Protein AF-K0FBR1-F1 (afdb_monomer)

Nearest PDB structures (foldseek):
  5zyr-assembly1_B  TM=7.210E-01  e=2.519E-01  Acinetobacter baumannii
  5zc2-assembly1_A  TM=7.315E-01  e=3.435E-01  Acinetobacter baumannii
  1lnw-assembly3_F  TM=5.777E-01  e=2.519E-01  Pseudomonas aeruginosa

Sequence (367 aa):
MRIWCAHIFLDDETAARQLGAGDLRSTAVAVDAQIWQLHRAKHFVVRCDCSVILCAARIATAVYSESELRYPRAVHRRTLRDMAIHPARQIWTTLEPLHDVVYFGTGVKEAGVAIGLRGYWQTYFAFRAAPLGAVTAATVAATFAGFHPDMVRKAVPDAWARATPQQCLAVRLDFSAALLRGLGAGEAECARAVELLAPVQRDADPTGRPLFAANAALPLPADPVGALWQLASSLREHRGDGHVAALVAHGLTGREALIMQVAAGKAPESVMRPARGLSERDWADTCDDLRARGLVRGEPSNPALTGSGGELLTRVEASTDKAAWNGGLAALSAGAVAELTTSLAPLVKRVRETVLPPVTPVAMGRG

Organism: Nocardia brasiliensis (strain ATCC 700358 / HUJEG-1) (NCBI:txid1133849)

Mean predicted aligned error: 12.47 Å

pLDDT: mean 82.29, std 26.44, range [22.64, 98.88]

Solvent-accessible surface area (backbone atoms only — not comparable to full-atom values): 20598 Å² total; per-residue (Å²): 136,87,84,75,89,72,83,84,81,79,73,90,75,71,74,82,80,76,73,76,96,73,75,84,74,65,65,64,65,61,55,58,58,56,59,65,63,53,79,76,60,75,91,75,81,78,84,69,95,69,71,61,84,64,52,63,63,59,58,56,67,76,77,53,65,82,88,72,72,76,70,64,68,68,57,58,61,48,58,69,72,62,59,72,76,53,64,48,52,53,51,44,71,48,30,46,55,61,35,45,40,62,77,47,31,89,60,44,40,56,58,30,37,75,53,54,24,72,50,52,64,19,26,52,51,41,50,69,41,18,56,71,39,87,65,54,37,66,60,48,33,68,72,46,44,57,44,31,57,66,52,37,54,69,25,44,61,61,24,56,78,41,33,53,34,67,57,32,51,51,51,48,41,54,52,36,28,50,51,43,44,76,60,63,52,51,58,67,62,24,39,53,45,34,68,65,44,50,61,36,58,72,71,29,64,49,82,84,16,66,65,14,44,28,42,59,70,50,84,77,54,89,51,33,51,39,25,33,38,50,50,26,43,19,56,45,29,38,35,48,32,35,36,53,52,26,32,53,77,68,77,38,52,36,60,54,49,51,52,51,41,30,20,68,68,46,37,58,42,88,57,44,37,64,77,24,51,47,51,74,61,60,47,40,54,48,43,49,56,35,36,78,71,51,28,36,44,76,52,70,80,59,38,32,54,32,71,63,26,49,52,50,51,50,50,37,52,50,48,16,39,51,46,30,22,77,35,25,56,65,76,54,50,74,66,54,51,51,50,49,48,59,69,43,41,68,43,39,50,47,40,53,75,75,39,47,63,100,73,49,88,79,52,77,62,87,128

Structure (mmCIF, N/CA/C/O backbone):
data_AF-K0FBR1-F1
#
_entry.id   AF-K0FBR1-F1
#
loop_
_atom_site.group_PDB
_atom_site.id
_atom_site.type_symbol
_atom_site.label_atom_id
_atom_site.label_alt_id
_atom_site.label_comp_id
_atom_site.label_asym_id
_atom_site.label_entity_id
_atom_site.label_seq_id
_atom_site.pdbx_PDB_ins_code
_atom_site.Cartn_x
_atom_site.Cartn_y
_atom_site.Cartn_z
_atom_site.occupancy
_atom_site.B_iso_or_equiv
_atom_site.auth_seq_id
_atom_site.auth_comp_id
_atom_site.auth_asym_id
_atom_site.auth_atom_id
_atom_site.pdbx_PDB_model_num
ATOM 1 N N . MET A 1 1 ? 16.816 23.478 22.816 1.00 31.86 1 MET A N 1
ATOM 2 C CA . MET A 1 1 ? 15.776 23.515 23.866 1.00 31.86 1 MET A CA 1
ATOM 3 C C . MET A 1 1 ? 15.031 22.183 23.810 1.00 31.86 1 MET A C 1
ATOM 5 O O . MET A 1 1 ? 14.296 21.952 22.864 1.00 31.86 1 MET A O 1
ATOM 9 N N . ARG A 1 2 ? 15.374 21.236 24.697 1.00 27.17 2 ARG A N 1
ATOM 10 C CA . ARG A 1 2 ? 14.871 19.849 24.670 1.00 27.17 2 ARG A CA 1
ATOM 11 C C . ARG A 1 2 ? 13.507 19.803 25.364 1.00 27.17 2 ARG A C 1
ATOM 13 O O . ARG A 1 2 ? 13.456 19.900 26.584 1.00 27.17 2 ARG A O 1
ATOM 20 N N . ILE A 1 3 ? 12.427 19.697 24.595 1.00 27.00 3 ILE A N 1
ATOM 21 C CA . ILE A 1 3 ? 11.068 19.530 25.125 1.00 27.00 3 ILE A CA 1
ATOM 22 C C . ILE A 1 3 ? 10.892 18.047 25.461 1.00 27.00 3 ILE A C 1
ATOM 24 O O . ILE A 1 3 ? 10.711 17.215 24.577 1.00 27.00 3 ILE A O 1
ATOM 28 N N . TRP A 1 4 ? 11.014 17.720 26.745 1.00 22.64 4 TRP A N 1
ATOM 29 C CA . TRP A 1 4 ? 10.611 16.430 27.292 1.00 22.64 4 TRP A CA 1
ATOM 30 C C . TRP A 1 4 ? 9.084 16.425 27.429 1.00 22.64 4 TRP A C 1
ATOM 32 O O . TRP A 1 4 ? 8.532 17.190 28.218 1.00 22.64 4 TRP A O 1
ATOM 42 N N . CYS A 1 5 ? 8.401 15.576 26.657 1.00 23.12 5 CYS A N 1
ATOM 43 C CA . CYS A 1 5 ? 7.004 15.217 26.905 1.00 23.12 5 CYS A CA 1
ATOM 44 C C . CYS A 1 5 ? 6.948 14.340 28.162 1.00 23.12 5 CYS A C 1
ATOM 46 O O . CYS A 1 5 ? 7.097 13.124 28.083 1.00 23.12 5 CYS A O 1
ATOM 48 N N . ALA A 1 6 ? 6.780 14.961 29.327 1.00 24.59 6 ALA A N 1
ATOM 49 C CA . ALA A 1 6 ? 6.427 14.251 30.546 1.00 24.59 6 ALA A CA 1
ATOM 50 C C . ALA A 1 6 ? 4.902 14.091 30.595 1.00 24.59 6 ALA A C 1
ATOM 52 O O . ALA A 1 6 ? 4.156 15.068 30.546 1.00 24.59 6 ALA A O 1
ATOM 53 N N . HIS A 1 7 ? 4.470 12.834 30.648 1.00 26.00 7 HIS A N 1
ATOM 54 C CA . HIS A 1 7 ? 3.099 12.400 30.860 1.00 26.00 7 HIS A CA 1
ATOM 55 C C . HIS A 1 7 ? 2.474 13.101 32.074 1.00 26.00 7 HIS A C 1
ATOM 57 O O . HIS A 1 7 ? 2.932 12.934 33.201 1.00 26.00 7 HIS A O 1
ATOM 63 N N . ILE A 1 8 ? 1.402 13.852 31.835 1.00 27.61 8 ILE A N 1
ATOM 64 C CA . ILE A 1 8 ? 0.517 14.369 32.876 1.00 27.61 8 ILE A CA 1
ATOM 65 C C . ILE A 1 8 ? -0.530 13.278 33.136 1.00 27.61 8 ILE A C 1
ATOM 67 O O . ILE A 1 8 ? -1.542 13.202 32.445 1.00 27.61 8 ILE A O 1
ATOM 71 N N . PHE A 1 9 ? -0.250 12.399 34.099 1.00 26.36 9 PHE A N 1
ATOM 72 C CA . PHE A 1 9 ? -1.286 11.669 34.829 1.00 26.36 9 PHE A CA 1
ATOM 73 C C . PHE A 1 9 ? -1.685 12.560 36.008 1.00 26.36 9 PHE A C 1
ATOM 75 O O . PHE A 1 9 ? -0.929 12.699 36.967 1.00 26.36 9 PHE A O 1
ATOM 82 N N . LEU A 1 10 ? -2.827 13.236 35.896 1.00 29.16 10 LEU A N 1
ATOM 83 C CA . LEU A 1 10 ? -3.469 13.899 37.028 1.00 29.16 10 LEU A CA 1
ATOM 84 C C . LEU A 1 10 ? -4.498 12.915 37.582 1.00 29.16 10 LEU A C 1
ATOM 86 O O . LEU A 1 10 ? -5.592 12.798 37.039 1.00 29.16 10 LEU A O 1
ATOM 90 N N . ASP A 1 11 ? -4.098 12.176 38.616 1.00 28.58 11 ASP A N 1
ATOM 91 C CA . ASP A 1 11 ? -5.026 11.474 39.501 1.00 28.58 11 ASP A CA 1
ATOM 92 C C . ASP A 1 11 ? -5.757 12.516 40.362 1.00 28.58 11 ASP A C 1
ATOM 94 O O . ASP A 1 11 ? -5.148 13.308 41.090 1.00 28.58 11 ASP A O 1
ATOM 98 N N . ASP A 1 12 ? -7.081 12.519 40.240 1.00 35.88 12 ASP A N 1
ATOM 99 C CA . ASP A 1 12 ? -8.002 13.589 40.641 1.00 35.88 12 ASP A CA 1
ATOM 100 C C . ASP A 1 12 ? -8.312 13.643 42.156 1.00 35.88 12 ASP A C 1
ATOM 102 O O . ASP A 1 12 ? -9.252 14.309 42.581 1.00 35.88 12 ASP A O 1
ATOM 106 N N . GLU A 1 13 ? -7.528 12.982 43.018 1.00 35.28 13 GLU A N 1
ATOM 107 C CA . GLU A 1 13 ? -7.816 12.936 44.467 1.00 35.28 13 GLU A CA 1
ATOM 108 C C . GLU A 1 13 ? -6.836 13.700 45.369 1.00 35.28 13 GLU A C 1
ATOM 110 O O . GLU A 1 13 ? -7.151 13.957 46.533 1.00 35.28 13 GLU A O 1
ATOM 115 N N . THR A 1 14 ? -5.689 14.174 44.872 1.00 36.44 14 THR A N 1
ATOM 116 C CA . THR A 1 14 ? -4.718 14.883 45.738 1.00 36.44 14 THR A CA 1
ATOM 117 C C . THR A 1 14 ? -4.838 16.410 45.772 1.00 36.44 14 THR A C 1
ATOM 119 O O . THR A 1 14 ? -4.277 17.033 46.672 1.00 36.44 14 THR A O 1
ATOM 122 N N . ALA A 1 15 ? -5.614 17.044 44.887 1.00 33.34 15 ALA A N 1
ATOM 123 C CA . ALA A 1 15 ? -5.749 18.509 44.884 1.00 33.34 15 ALA A CA 1
ATOM 124 C C . ALA A 1 15 ? -6.789 19.054 45.888 1.00 33.34 15 ALA A C 1
ATOM 126 O O . ALA A 1 15 ? -6.736 20.225 46.262 1.00 33.34 15 ALA A O 1
ATOM 127 N N . ALA A 1 16 ? -7.699 18.220 46.400 1.00 34.41 16 ALA A N 1
ATOM 128 C CA . ALA A 1 16 ? -8.780 18.678 47.280 1.00 34.41 16 ALA A CA 1
ATOM 129 C C . ALA A 1 16 ? -8.369 18.914 48.751 1.00 34.41 16 ALA A C 1
ATOM 131 O O . ALA A 1 16 ? -9.207 19.301 49.562 1.00 34.41 16 ALA A O 1
ATOM 132 N N . ARG A 1 17 ? -7.097 18.713 49.133 1.00 33.66 17 ARG A N 1
ATOM 133 C CA . ARG A 1 17 ? -6.648 18.865 50.535 1.00 33.66 17 ARG A CA 1
ATOM 134 C C . ARG A 1 17 ? -5.784 20.086 50.851 1.00 33.66 17 ARG A C 1
ATOM 136 O O . ARG A 1 17 ? -5.338 20.198 51.988 1.00 33.66 17 ARG A O 1
ATOM 143 N N . GLN A 1 18 ? -5.580 21.025 49.924 1.00 35.25 18 GLN A N 1
ATOM 144 C CA . GLN A 1 18 ? -4.729 22.198 50.203 1.00 35.25 18 GLN A CA 1
ATOM 145 C C . GLN A 1 18 ? -5.372 23.581 50.083 1.00 35.25 18 GLN A C 1
ATOM 147 O O . GLN A 1 18 ? -4.671 24.577 50.232 1.00 35.25 18 GLN A O 1
ATOM 152 N N . LEU A 1 19 ? -6.691 23.690 49.940 1.00 32.25 19 LEU A N 1
ATOM 153 C CA . LEU A 1 19 ? -7.351 24.997 49.980 1.00 32.25 19 LEU A CA 1
ATOM 154 C C . LEU A 1 19 ? -8.337 25.045 51.144 1.00 32.25 19 LEU A C 1
ATOM 156 O O . LEU A 1 19 ? -9.485 24.621 51.049 1.00 32.25 19 LEU A O 1
ATOM 160 N N . GLY A 1 20 ? -7.825 25.532 52.277 1.00 31.89 20 GLY A N 1
ATOM 161 C CA . GLY A 1 20 ? -8.621 25.901 53.438 1.00 31.89 20 GLY A CA 1
ATOM 162 C C . GLY A 1 20 ? -9.687 26.929 53.061 1.00 31.89 20 GLY A C 1
ATOM 163 O O . GLY A 1 20 ? -9.448 27.839 52.269 1.00 31.89 20 GLY A O 1
ATOM 164 N N . ALA A 1 21 ? -10.875 26.744 53.628 1.00 32.56 21 ALA A N 1
ATOM 165 C CA . ALA A 1 21 ? -12.049 27.575 53.428 1.00 32.56 21 ALA A CA 1
ATOM 166 C C . ALA A 1 21 ? -11.770 29.040 53.813 1.00 32.56 21 ALA A C 1
ATOM 168 O O . ALA A 1 21 ? -11.746 29.392 54.990 1.00 32.56 21 ALA A O 1
ATOM 169 N N . GLY A 1 22 ? -11.566 29.891 52.809 1.00 30.56 22 GLY A N 1
ATOM 170 C CA . GLY A 1 22 ? -11.352 31.323 52.977 1.00 30.56 22 GLY A CA 1
ATOM 171 C C . GLY A 1 22 ? -11.708 32.081 51.701 1.00 30.56 22 GLY A C 1
ATOM 172 O O . GLY A 1 22 ? -10.881 32.235 50.815 1.00 30.56 22 GLY A O 1
ATOM 173 N N . ASP A 1 23 ? -12.961 32.526 51.636 1.00 33.75 23 ASP A N 1
ATOM 174 C CA . ASP A 1 23 ? -13.442 33.683 50.868 1.00 33.75 23 ASP A CA 1
ATOM 175 C C . ASP A 1 23 ? -13.221 33.708 49.333 1.00 33.75 23 ASP A C 1
ATOM 177 O O . ASP A 1 23 ? -12.492 34.524 48.771 1.00 33.75 23 ASP A O 1
ATOM 181 N N . LEU A 1 24 ? -13.957 32.847 48.620 1.00 36.12 24 LEU A N 1
ATOM 182 C CA . LEU A 1 24 ? -14.045 32.788 47.148 1.00 36.12 24 LEU A CA 1
ATOM 183 C C . LEU A 1 24 ? -14.801 33.965 46.485 1.00 36.12 24 LEU A C 1
ATOM 185 O O . LEU A 1 24 ? -15.136 33.882 45.303 1.00 36.12 24 LEU A O 1
ATOM 189 N N . ARG A 1 25 ? -15.104 35.066 47.190 1.00 35.12 25 ARG A N 1
ATOM 190 C CA . ARG A 1 25 ? -15.856 36.192 46.595 1.00 35.12 25 ARG A CA 1
ATOM 191 C C . ARG A 1 25 ? -14.999 37.338 46.058 1.00 35.12 25 ARG A C 1
ATOM 193 O O . ARG A 1 25 ? -15.513 38.123 45.266 1.00 35.12 25 ARG A O 1
ATOM 200 N N . SER A 1 26 ? -13.713 37.430 46.397 1.00 37.75 26 SER A N 1
ATOM 201 C CA . SER A 1 26 ? -12.861 38.540 45.930 1.00 37.75 26 SER A CA 1
ATOM 202 C C . SER A 1 26 ? -12.062 38.238 44.654 1.00 37.75 26 SER A C 1
ATOM 204 O O . SER A 1 26 ? -11.710 39.161 43.921 1.00 37.75 26 SER A O 1
ATOM 206 N N . THR A 1 27 ? -11.840 36.968 44.307 1.00 37.22 27 THR A N 1
ATOM 207 C CA . THR A 1 27 ? -11.082 36.582 43.101 1.00 37.22 27 THR A CA 1
ATOM 208 C C . THR A 1 27 ? -11.892 36.649 41.807 1.00 37.22 27 THR A C 1
ATOM 210 O O . THR A 1 27 ? -11.304 36.835 40.744 1.00 37.22 27 THR A O 1
ATOM 213 N N . ALA A 1 28 ? -13.226 36.582 41.863 1.00 36.72 28 ALA A N 1
ATOM 214 C CA . ALA A 1 28 ? -14.059 36.649 40.658 1.00 36.72 28 ALA A CA 1
ATOM 215 C C . ALA A 1 28 ? -14.058 38.045 40.003 1.00 36.72 28 ALA A C 1
ATOM 217 O O . ALA A 1 28 ? -14.092 38.152 38.781 1.00 36.72 28 ALA A O 1
ATOM 218 N N . VAL A 1 29 ? -13.943 39.121 40.789 1.00 38.59 29 VAL A N 1
ATOM 219 C CA . VAL A 1 29 ? -14.022 40.494 40.254 1.00 38.59 29 VAL A CA 1
ATOM 220 C C . VAL A 1 29 ? -12.711 40.934 39.584 1.00 38.59 29 VAL A C 1
ATOM 222 O O . VAL A 1 29 ? -12.727 41.763 38.676 1.00 38.59 29 VAL A O 1
ATOM 225 N N . ALA A 1 30 ? -11.569 40.348 39.956 1.00 39.88 30 ALA A N 1
ATOM 226 C CA . ALA A 1 30 ? -10.285 40.693 39.343 1.00 39.88 30 ALA A CA 1
ATOM 227 C C . ALA A 1 30 ? -10.118 40.116 37.922 1.00 39.88 30 ALA A C 1
ATOM 229 O O . ALA A 1 30 ? -9.436 40.720 37.092 1.00 39.88 30 ALA A O 1
ATOM 230 N N . VAL A 1 31 ? -10.762 38.984 37.615 1.00 39.16 31 VAL A N 1
ATOM 231 C CA . VAL A 1 31 ? -10.627 38.329 36.302 1.00 39.16 31 VAL A CA 1
ATOM 232 C C . VAL A 1 31 ? -11.422 39.066 35.216 1.00 39.16 31 VAL A C 1
ATOM 234 O O . VAL A 1 31 ? -10.928 39.212 34.097 1.00 39.16 31 VAL A O 1
ATOM 237 N N . ASP A 1 32 ? -12.587 39.635 35.542 1.00 34.84 32 ASP A N 1
ATOM 238 C CA . ASP A 1 32 ? -13.410 40.356 34.556 1.00 34.84 32 ASP A CA 1
ATOM 239 C C . ASP A 1 32 ? -12.758 41.657 34.056 1.00 34.84 32 ASP A C 1
ATOM 241 O O . ASP A 1 32 ? -12.880 42.014 32.880 1.00 34.84 32 ASP A O 1
ATOM 245 N N . ALA A 1 33 ? -11.993 42.349 34.906 1.00 38.19 33 ALA A N 1
ATOM 246 C CA . ALA A 1 33 ? -11.334 43.595 34.513 1.00 38.19 33 ALA A CA 1
ATOM 247 C C . ALA A 1 33 ? -10.139 43.368 33.565 1.00 38.19 33 ALA A C 1
ATOM 249 O O . ALA A 1 33 ? -9.907 44.177 32.661 1.00 38.19 33 ALA A O 1
ATOM 250 N N . GLN A 1 34 ? -9.403 42.259 33.709 1.00 37.16 34 GLN A N 1
ATOM 251 C CA . GLN A 1 34 ? -8.283 41.953 32.808 1.00 37.16 34 GLN A CA 1
ATOM 252 C C . GLN A 1 34 ? -8.745 41.499 31.419 1.00 37.16 34 GLN A C 1
ATOM 254 O O . GLN A 1 34 ? -8.081 41.813 30.427 1.00 37.16 34 GLN A O 1
ATOM 259 N N . ILE A 1 35 ? -9.902 40.840 31.313 1.00 35.12 35 ILE A N 1
ATOM 260 C CA . ILE A 1 35 ? -10.453 40.423 30.015 1.00 35.12 35 ILE A CA 1
ATOM 261 C C . ILE A 1 35 ? -10.868 41.645 29.180 1.00 35.12 35 ILE A C 1
ATOM 263 O O . ILE A 1 35 ? -10.630 41.680 27.970 1.00 35.12 35 ILE A O 1
ATOM 267 N N . TRP A 1 36 ? -11.386 42.703 29.812 1.00 29.31 36 TRP A N 1
ATOM 268 C CA . TRP A 1 36 ? -11.795 43.911 29.089 1.00 29.31 36 TRP A CA 1
ATOM 269 C C . TRP A 1 36 ? -10.633 44.755 28.549 1.00 29.31 36 TRP A C 1
ATOM 271 O O . TRP A 1 36 ? -10.778 45.391 27.502 1.00 29.31 36 TRP A O 1
ATOM 281 N N . GLN A 1 37 ? -9.459 44.747 29.190 1.00 36.22 37 GLN A N 1
ATOM 282 C CA . GLN A 1 37 ? -8.311 45.520 28.695 1.00 36.22 37 GLN A CA 1
ATOM 283 C C . GLN A 1 37 ? -7.557 44.847 27.538 1.00 36.22 37 GLN A C 1
ATOM 285 O O . GLN A 1 37 ? -6.942 45.545 26.728 1.00 36.22 37 GLN A O 1
ATOM 290 N N . LEU A 1 38 ? -7.644 43.523 27.384 1.00 32.94 38 LEU A N 1
ATOM 291 C CA . LEU A 1 38 ? -6.930 42.813 26.317 1.00 32.94 38 LEU A CA 1
ATOM 292 C C . LEU A 1 38 ? -7.574 42.967 24.930 1.00 32.94 38 LEU A C 1
ATOM 294 O O . LEU A 1 38 ? -6.878 42.866 23.920 1.00 32.94 38 LEU A O 1
ATOM 298 N N . HIS A 1 39 ? -8.857 43.328 24.844 1.00 34.09 39 HIS A N 1
ATOM 299 C CA . HIS A 1 39 ? -9.544 43.477 23.555 1.00 34.09 39 HIS A CA 1
ATOM 300 C C . HIS A 1 39 ? -9.094 44.680 22.701 1.00 34.09 39 HIS A C 1
ATOM 302 O O . HIS A 1 39 ? -9.491 44.772 21.539 1.00 34.09 39 HIS A O 1
ATOM 308 N N . ARG A 1 40 ? -8.233 45.579 23.206 1.00 33.47 40 ARG A N 1
ATOM 309 C CA . ARG A 1 40 ? -7.633 46.659 22.388 1.00 33.47 40 ARG A CA 1
ATOM 310 C C . ARG A 1 40 ? -6.211 46.382 21.896 1.00 33.47 40 ARG A C 1
ATOM 312 O O . ARG A 1 40 ? -5.689 47.170 21.106 1.00 33.47 40 ARG A O 1
ATOM 319 N N . ALA A 1 41 ? -5.587 45.270 22.278 1.00 33.69 41 ALA A N 1
ATOM 320 C CA . ALA A 1 41 ? -4.239 44.938 21.826 1.00 33.69 41 ALA A CA 1
ATOM 321 C C . ALA A 1 41 ? -4.280 43.946 20.648 1.00 33.69 41 ALA A C 1
ATOM 323 O O . ALA A 1 41 ? -4.369 42.739 20.826 1.00 33.69 41 ALA A O 1
ATOM 324 N N . LYS A 1 42 ? -4.247 44.508 19.433 1.00 30.56 42 LYS A N 1
ATOM 325 C CA . LYS A 1 42 ? -3.813 43.922 18.147 1.00 30.56 42 LYS A CA 1
ATOM 326 C C . LYS A 1 42 ? -3.634 42.389 18.102 1.00 30.56 42 LYS A C 1
ATOM 328 O O . LYS A 1 42 ? -2.635 41.867 18.580 1.00 30.56 42 LYS A O 1
ATOM 333 N N . HIS A 1 43 ? -4.548 41.728 17.385 1.00 30.27 43 HIS A N 1
ATOM 334 C CA . HIS A 1 43 ? -4.359 40.495 16.601 1.00 30.27 43 HIS A CA 1
ATOM 335 C C . HIS A 1 43 ? -3.208 39.568 17.030 1.00 30.27 43 HIS A C 1
ATOM 337 O O . HIS A 1 43 ? -2.267 39.352 16.268 1.00 30.27 43 HIS A O 1
ATOM 343 N N . PHE A 1 44 ? -3.310 38.952 18.205 1.00 26.95 44 PHE A N 1
ATOM 344 C CA . PHE A 1 44 ? -2.519 37.764 18.512 1.00 26.95 44 PHE A CA 1
ATOM 345 C C . PHE A 1 44 ? -3.433 36.543 18.432 1.00 26.95 44 PHE A C 1
ATOM 347 O O . PHE A 1 44 ? -4.008 36.084 19.415 1.00 26.95 44 PHE A O 1
ATOM 354 N N . VAL A 1 45 ? -3.627 36.050 17.206 1.00 27.64 45 VAL A N 1
ATOM 355 C CA . VAL A 1 45 ? -4.268 34.756 16.964 1.00 27.64 45 VAL A CA 1
ATOM 356 C C . VAL A 1 45 ? -3.269 33.688 17.394 1.00 27.64 45 VAL A C 1
ATOM 358 O O . VAL A 1 45 ? -2.428 33.250 16.610 1.00 27.64 45 VAL A O 1
ATOM 361 N N . VAL A 1 46 ? -3.341 33.276 18.658 1.00 27.50 46 VAL A N 1
ATOM 362 C CA . VAL A 1 46 ? -2.714 32.030 19.099 1.00 27.50 46 VAL A CA 1
ATOM 363 C C . VAL A 1 46 ? -3.497 30.900 18.433 1.00 27.50 46 VAL A C 1
ATOM 365 O O . VAL A 1 46 ? -4.568 30.507 18.891 1.00 27.50 46 VAL A O 1
ATOM 368 N N . ARG A 1 47 ? -2.987 30.414 17.296 1.00 26.12 47 ARG A N 1
ATOM 369 C CA . ARG A 1 47 ? -3.437 29.171 16.659 1.00 26.12 47 ARG A CA 1
ATOM 370 C C . ARG A 1 47 ? -3.146 28.010 17.608 1.00 26.12 47 ARG A C 1
ATOM 372 O O . ARG A 1 47 ? -2.061 27.440 17.589 1.00 26.12 47 ARG A O 1
ATOM 379 N N . CYS A 1 48 ? -4.115 27.672 18.446 1.00 26.72 48 CYS A N 1
ATOM 380 C CA . CYS A 1 48 ? -4.183 26.371 19.090 1.00 26.72 48 CYS A CA 1
ATOM 381 C C . CYS A 1 48 ? -5.140 25.510 18.254 1.00 26.72 48 CYS A C 1
ATOM 383 O O . CYS A 1 48 ? -6.358 25.649 18.357 1.00 26.72 48 CYS A O 1
ATOM 385 N N . ASP A 1 49 ? -4.587 24.663 17.380 1.00 31.52 49 ASP A N 1
ATOM 386 C CA . ASP A 1 49 ? -5.319 23.768 16.462 1.00 31.52 49 ASP A CA 1
ATOM 387 C C . ASP A 1 49 ? -5.916 22.536 17.178 1.00 31.52 49 ASP A C 1
ATOM 389 O O . ASP A 1 49 ? -5.871 21.406 16.687 1.00 31.52 49 ASP A O 1
ATOM 393 N N . CYS A 1 50 ? -6.510 22.752 18.350 1.00 26.86 50 CYS A N 1
ATOM 394 C CA . CYS A 1 50 ? -7.214 21.731 19.112 1.00 26.86 50 CYS A CA 1
ATOM 395 C C . CYS A 1 50 ? -8.704 22.104 19.166 1.00 26.86 50 CYS A C 1
ATOM 397 O O . CYS A 1 50 ? -9.134 22.934 19.961 1.00 26.86 50 CYS A O 1
ATOM 399 N N . SER A 1 51 ? -9.507 21.477 18.302 1.00 34.59 51 SER A N 1
ATOM 400 C CA . SER A 1 51 ? -10.957 21.291 18.508 1.00 34.59 51 SER A CA 1
ATOM 401 C C . SER A 1 51 ? -11.899 22.507 18.368 1.00 34.59 51 SER A C 1
ATOM 403 O O . SER A 1 51 ? -13.010 22.480 18.900 1.00 34.59 51 SER A O 1
ATOM 405 N N . VAL A 1 52 ? -11.552 23.552 17.606 1.00 33.59 52 VAL A N 1
ATOM 406 C CA . VAL A 1 52 ? -12.396 24.774 17.523 1.00 33.59 52 VAL A CA 1
ATOM 407 C C . VAL A 1 52 ? -13.692 24.613 16.702 1.00 33.59 52 VAL A C 1
ATOM 409 O O . VAL A 1 52 ? -14.603 25.427 16.845 1.00 33.59 52 VAL A O 1
ATOM 412 N N . ILE A 1 53 ? -13.885 23.540 15.925 1.00 40.59 53 ILE A N 1
ATOM 413 C CA . ILE A 1 53 ? -15.132 23.386 15.140 1.00 40.59 53 ILE A CA 1
ATOM 414 C C . ILE A 1 53 ? -16.377 23.187 16.032 1.00 40.59 53 ILE A C 1
ATOM 416 O O . ILE A 1 53 ? -17.466 23.605 15.648 1.00 40.59 53 ILE A O 1
ATOM 420 N N . LEU A 1 54 ? -16.241 22.655 17.253 1.00 34.94 54 LEU A N 1
ATOM 421 C CA . LEU A 1 54 ? -17.384 22.484 18.166 1.00 34.94 54 LEU A CA 1
ATOM 422 C C . LEU A 1 54 ? -17.571 23.634 19.169 1.00 34.94 54 LEU A C 1
ATOM 424 O O . LEU A 1 54 ? -18.671 23.802 19.695 1.00 34.94 54 LEU A O 1
ATOM 428 N N . CYS A 1 55 ? -16.554 24.469 19.405 1.00 30.80 55 CYS A N 1
ATOM 429 C CA . CYS A 1 55 ? -16.676 25.571 20.366 1.00 30.80 55 CYS A CA 1
ATOM 430 C C . CYS A 1 55 ? -17.424 26.780 19.775 1.00 30.80 55 CYS A C 1
ATOM 432 O O . CYS A 1 55 ? -18.270 27.376 20.443 1.00 30.80 55 CYS A O 1
ATOM 434 N N . ALA A 1 56 ? -17.220 27.077 18.486 1.00 36.16 56 ALA A N 1
ATOM 435 C CA . ALA A 1 56 ? -17.937 28.167 17.817 1.00 36.16 56 ALA A CA 1
ATOM 436 C C . ALA A 1 56 ? -19.465 27.951 17.789 1.00 36.16 56 ALA A C 1
ATOM 438 O O . ALA A 1 56 ? -20.225 28.913 17.877 1.00 36.16 56 ALA A O 1
ATOM 439 N N . ALA A 1 57 ? -19.928 26.696 17.739 1.00 39.69 57 ALA A N 1
ATOM 440 C CA . ALA A 1 57 ? -21.357 26.392 17.728 1.00 39.69 57 ALA A CA 1
ATOM 441 C C . ALA A 1 57 ? -22.037 26.600 19.096 1.00 39.69 57 ALA A C 1
ATOM 443 O O . ALA A 1 57 ? -23.200 26.988 19.131 1.00 39.69 57 ALA A O 1
ATOM 444 N N . ARG A 1 58 ? -21.331 26.391 20.219 1.00 36.59 58 ARG A N 1
ATOM 445 C CA . ARG A 1 58 ? -21.921 26.559 21.562 1.00 36.59 58 ARG A CA 1
ATOM 446 C C . ARG A 1 58 ? -21.927 28.003 22.059 1.00 36.59 58 ARG A C 1
ATOM 448 O O . ARG A 1 58 ? -22.835 28.373 22.798 1.00 36.59 58 ARG A O 1
ATOM 455 N N . ILE A 1 59 ? -20.974 28.834 21.633 1.00 43.00 59 ILE A N 1
ATOM 456 C CA . ILE A 1 59 ? -20.965 30.256 22.017 1.00 43.00 59 ILE A CA 1
ATOM 457 C C . ILE A 1 59 ? -22.097 31.019 21.308 1.00 43.00 59 ILE A C 1
ATOM 459 O O . ILE A 1 59 ? -22.729 31.881 21.914 1.00 43.00 59 ILE A O 1
ATOM 463 N N . ALA A 1 60 ? -22.434 30.655 20.067 1.00 37.75 60 ALA A N 1
ATOM 464 C CA . ALA A 1 60 ? -23.495 31.333 19.321 1.00 37.75 60 ALA A CA 1
ATOM 465 C C . ALA A 1 60 ? -24.895 31.151 19.942 1.00 37.75 60 ALA A C 1
ATOM 467 O O . ALA A 1 60 ? -25.714 32.064 19.869 1.00 37.75 60 ALA A O 1
ATOM 468 N N . THR A 1 61 ? -25.168 30.021 20.601 1.00 40.50 61 THR A N 1
ATOM 469 C CA . THR A 1 61 ? -26.474 29.769 21.236 1.00 40.50 61 THR A CA 1
ATOM 470 C C . THR A 1 61 ? -26.693 30.518 22.550 1.00 40.50 61 THR A C 1
ATOM 472 O O . THR A 1 61 ? -27.831 30.611 22.992 1.00 40.50 61 THR A O 1
ATOM 475 N N . ALA A 1 62 ? -25.647 31.058 23.184 1.00 44.06 62 ALA A N 1
ATOM 476 C CA . ALA A 1 62 ? -25.791 31.733 24.477 1.00 44.06 62 ALA A CA 1
ATOM 477 C C . ALA A 1 62 ? -26.027 33.250 24.371 1.00 44.06 62 ALA A C 1
ATOM 479 O O . ALA A 1 62 ? -26.421 33.863 25.358 1.00 44.06 62 ALA A O 1
ATOM 480 N N . VAL A 1 63 ? -25.790 33.865 23.206 1.00 46.62 63 VAL A N 1
ATOM 481 C CA . VAL A 1 63 ? -25.805 35.337 23.074 1.00 46.62 63 VAL A CA 1
ATOM 482 C C . VAL A 1 63 ? -26.904 35.856 22.142 1.00 46.62 63 VAL A C 1
ATOM 484 O O . VAL A 1 63 ? -27.254 37.028 22.224 1.00 46.62 63 VAL A O 1
ATOM 487 N N . TYR A 1 64 ? -27.517 35.011 21.311 1.00 33.41 64 TYR A N 1
ATOM 488 C CA . TYR A 1 64 ? -28.496 35.479 20.327 1.00 33.41 64 TYR A CA 1
ATOM 489 C C . TYR A 1 64 ? -29.851 34.798 20.503 1.00 33.41 64 TYR A C 1
ATOM 491 O O . TYR A 1 64 ? -29.969 33.576 20.415 1.00 33.41 64 TYR A O 1
ATOM 499 N N . SER A 1 65 ? -30.886 35.610 20.742 1.00 36.38 65 SER A N 1
ATOM 500 C CA . SER A 1 65 ? -32.281 35.175 20.700 1.00 36.38 65 SER A CA 1
ATOM 501 C C . SER A 1 65 ? -32.634 34.659 19.303 1.00 36.38 65 SER A C 1
ATOM 503 O O . SER A 1 65 ? -32.162 35.200 18.301 1.00 36.38 65 SER A O 1
ATOM 505 N N . GLU A 1 66 ? -33.498 33.642 19.237 1.00 43.19 66 GLU A N 1
ATOM 506 C CA . GLU A 1 66 ? -33.849 32.866 18.032 1.00 43.19 66 GLU A CA 1
ATOM 507 C C . GLU A 1 66 ? -34.242 33.693 16.790 1.00 43.19 66 GLU A C 1
ATOM 509 O O . GLU A 1 66 ? -34.168 33.186 15.670 1.00 43.19 66 GLU A O 1
ATOM 514 N N . SER A 1 67 ? -34.609 34.967 16.943 1.00 43.84 67 SER A N 1
ATOM 515 C CA . SER A 1 67 ? -34.955 35.861 15.835 1.00 43.84 67 SER A CA 1
ATOM 516 C C . SER A 1 67 ? -33.775 36.286 14.946 1.00 43.84 67 SER A C 1
ATOM 518 O O . SER A 1 67 ? -34.015 36.657 13.798 1.00 43.84 67 SER A O 1
ATOM 520 N N . GLU A 1 68 ? -32.516 36.193 15.398 1.00 42.06 68 GLU A N 1
ATOM 521 C CA . GLU A 1 68 ? -31.347 36.604 14.590 1.00 42.06 68 GLU A CA 1
ATOM 522 C C . GLU A 1 68 ? -30.573 35.442 13.943 1.00 42.06 68 GLU A C 1
ATOM 524 O O . GLU A 1 68 ? -29.692 35.659 13.108 1.00 42.06 68 GLU A O 1
ATOM 529 N N . LEU A 1 69 ? -30.952 34.184 14.202 1.00 34.75 69 LEU A N 1
ATOM 530 C CA . LEU A 1 69 ? -30.336 33.005 13.576 1.00 34.75 69 LEU A CA 1
ATOM 531 C C . LEU A 1 69 ? -30.884 32.721 12.166 1.00 34.75 69 LEU A C 1
ATOM 533 O O . LEU A 1 69 ? -31.162 31.585 11.783 1.00 34.75 69 LEU A O 1
ATOM 537 N N . ARG A 1 70 ? -30.969 33.749 11.317 1.00 37.03 70 ARG A N 1
ATOM 538 C CA . ARG A 1 70 ? -31.182 33.573 9.872 1.00 37.03 70 ARG A CA 1
ATOM 539 C C . ARG A 1 70 ? -29.845 33.369 9.156 1.00 37.03 70 ARG A C 1
ATOM 541 O O . ARG A 1 70 ? -29.545 34.028 8.166 1.00 37.03 70 ARG A O 1
ATOM 548 N N . TYR A 1 71 ? -29.026 32.439 9.652 1.00 32.16 71 TYR A N 1
ATOM 549 C CA . TYR A 1 71 ? -27.782 32.060 8.983 1.00 32.16 71 TYR A CA 1
ATOM 550 C C . TYR A 1 71 ? -28.116 31.260 7.710 1.00 32.16 71 TYR A C 1
ATOM 552 O O . TYR A 1 71 ? -28.778 30.217 7.786 1.00 32.16 71 TYR A O 1
ATOM 560 N N . PRO A 1 72 ? -27.710 31.719 6.512 1.00 40.69 72 PRO A N 1
ATOM 561 C CA . PRO A 1 72 ? -28.148 31.114 5.264 1.00 40.69 72 PRO A CA 1
ATOM 562 C C . PRO A 1 72 ? -27.509 29.732 5.077 1.00 40.69 72 PRO A C 1
ATOM 564 O O . PRO A 1 72 ? -26.340 29.597 4.717 1.00 40.69 72 PRO A O 1
ATOM 567 N N . ARG A 1 73 ? -28.328 28.685 5.248 1.00 42.59 73 ARG A N 1
ATOM 568 C CA . ARG A 1 73 ? -28.012 27.263 4.992 1.00 42.59 73 ARG A CA 1
ATOM 569 C C . ARG A 1 73 ? -27.324 26.992 3.641 1.00 42.59 73 ARG A C 1
ATOM 571 O O . ARG A 1 73 ? -26.661 25.968 3.491 1.00 42.59 73 ARG A O 1
ATOM 578 N N . ALA A 1 74 ? -27.460 27.896 2.670 1.00 45.81 74 ALA A N 1
ATOM 579 C CA . ALA A 1 74 ? -26.826 27.796 1.359 1.00 45.81 74 ALA A CA 1
ATOM 580 C C . ALA A 1 74 ? -25.291 27.921 1.409 1.00 45.81 74 ALA A C 1
ATOM 582 O O . ALA A 1 74 ? -24.611 27.229 0.653 1.00 45.81 74 ALA A O 1
ATOM 583 N N . VAL A 1 75 ? -24.735 28.730 2.321 1.00 43.34 75 VAL A N 1
ATOM 584 C CA . VAL A 1 75 ? -23.274 28.895 2.427 1.00 43.34 75 VAL A CA 1
ATOM 585 C C . VAL A 1 75 ? -22.638 27.619 2.974 1.00 43.34 75 VAL A C 1
ATOM 587 O O . VAL A 1 75 ? -21.657 27.148 2.412 1.00 43.34 75 VAL A O 1
ATOM 590 N N . HIS A 1 76 ? -23.255 26.986 3.979 1.00 36.50 76 HIS A N 1
ATOM 591 C CA . HIS A 1 76 ? -22.713 25.781 4.617 1.00 36.50 76 HIS A CA 1
ATOM 592 C C . HIS A 1 76 ? -22.693 24.551 3.691 1.00 36.50 76 HIS A C 1
ATOM 594 O O . HIS A 1 76 ? -21.751 23.763 3.721 1.00 36.50 76 HIS A O 1
ATOM 600 N N . ARG A 1 77 ? -23.694 24.386 2.810 1.00 37.69 77 ARG A N 1
ATOM 601 C CA . ARG A 1 77 ? -23.679 23.276 1.835 1.00 37.69 77 ARG A CA 1
ATOM 602 C C . ARG A 1 77 ? -22.622 23.447 0.745 1.00 37.69 77 ARG A C 1
ATOM 604 O O . ARG A 1 77 ? -22.147 22.436 0.231 1.00 37.69 77 ARG A O 1
ATOM 611 N N . ARG A 1 78 ? -22.256 24.684 0.393 1.00 36.12 78 ARG A N 1
ATOM 612 C CA . ARG A 1 78 ? -21.214 24.935 -0.610 1.00 36.12 78 ARG A CA 1
ATOM 613 C C . ARG A 1 78 ? -19.814 24.783 -0.012 1.00 36.12 78 ARG A C 1
ATOM 615 O O . ARG A 1 78 ? -18.998 24.097 -0.610 1.00 36.12 78 ARG A O 1
ATOM 622 N N . THR A 1 79 ? -19.569 25.269 1.209 1.00 41.09 79 THR A N 1
ATOM 623 C CA . THR A 1 79 ? -18.267 25.079 1.880 1.00 41.09 79 THR A CA 1
ATOM 624 C C . THR A 1 79 ? -17.948 23.625 2.214 1.00 41.09 79 THR A C 1
ATOM 626 O O . THR A 1 79 ? -16.778 23.263 2.189 1.00 41.09 79 THR A O 1
ATOM 629 N N . LEU A 1 80 ? -18.944 22.768 2.470 1.00 38.50 80 LEU A N 1
ATOM 630 C CA . LEU A 1 80 ? -18.681 21.342 2.706 1.00 38.50 80 LEU A CA 1
ATOM 631 C C . LEU A 1 80 ? -18.361 20.554 1.426 1.00 38.50 80 LEU A C 1
ATOM 633 O O . LEU A 1 80 ? -17.639 19.564 1.502 1.00 38.50 80 LEU A O 1
ATOM 637 N N . ARG A 1 81 ? -18.877 20.974 0.261 1.00 41.97 81 ARG A N 1
ATOM 638 C CA . ARG A 1 81 ? -18.542 20.346 -1.032 1.00 41.97 81 ARG A CA 1
ATOM 639 C C . ARG A 1 81 ? -17.251 20.886 -1.646 1.00 41.97 81 ARG A C 1
ATOM 641 O O . ARG A 1 81 ? -16.585 20.131 -2.339 1.00 41.97 81 ARG A O 1
ATOM 648 N N . ASP A 1 82 ? -16.878 22.125 -1.333 1.00 38.97 82 ASP A N 1
ATOM 649 C CA . ASP A 1 82 ? -15.633 22.751 -1.801 1.00 38.97 82 ASP A CA 1
ATOM 650 C C . ASP A 1 82 ? -14.469 22.616 -0.801 1.00 38.97 82 ASP A C 1
ATOM 652 O O . ASP A 1 82 ? -13.480 23.343 -0.907 1.00 38.97 82 ASP A O 1
ATOM 656 N N . MET A 1 83 ? -14.536 21.695 0.174 1.00 51.56 83 MET A N 1
ATOM 657 C CA . MET A 1 83 ? -13.339 21.352 0.949 1.00 51.56 83 MET A CA 1
ATOM 658 C C . MET A 1 83 ? -12.320 20.735 -0.007 1.00 51.56 83 MET A C 1
ATOM 660 O O . MET A 1 83 ? -12.425 19.565 -0.376 1.00 51.56 83 MET A O 1
ATOM 664 N N . ALA A 1 84 ? -11.366 21.557 -0.442 1.00 78.38 84 ALA A N 1
ATOM 665 C CA . ALA A 1 84 ? -10.299 21.152 -1.337 1.00 78.38 84 ALA A CA 1
ATOM 666 C C . ALA A 1 84 ? -9.657 19.860 -0.816 1.00 78.38 84 ALA A C 1
ATOM 668 O O . ALA A 1 84 ? -9.303 19.755 0.361 1.00 78.38 84 ALA A O 1
ATOM 669 N N . ILE A 1 85 ? -9.541 18.864 -1.697 1.00 87.94 85 ILE A N 1
ATOM 670 C CA . ILE A 1 85 ? -8.933 17.573 -1.375 1.00 87.94 85 ILE A CA 1
ATOM 671 C C . ILE A 1 85 ? -7.529 17.830 -0.818 1.00 87.94 85 ILE A C 1
ATOM 673 O O . ILE A 1 85 ? -6.730 18.521 -1.447 1.00 87.94 85 ILE A O 1
ATOM 677 N N . HIS A 1 86 ? -7.227 17.257 0.348 1.00 94.62 86 HIS A N 1
ATOM 678 C CA . HIS A 1 86 ? -5.920 17.400 0.987 1.00 94.62 86 HIS A CA 1
ATOM 679 C C . HIS A 1 86 ? -4.788 17.005 0.008 1.00 94.62 86 HIS A C 1
ATOM 681 O O . HIS A 1 86 ? -4.895 15.952 -0.624 1.00 94.62 86 HIS A O 1
ATOM 687 N N . PRO A 1 87 ? -3.675 17.756 -0.112 1.00 95.94 87 PRO A N 1
ATOM 688 C CA . PRO A 1 87 ? -2.629 17.472 -1.106 1.00 95.94 87 PRO A CA 1
ATOM 689 C C . PRO A 1 87 ? -2.035 16.060 -0.979 1.00 95.94 87 PRO A C 1
ATOM 691 O O . PRO A 1 87 ? -1.846 15.372 -1.978 1.00 95.94 87 PRO A O 1
ATOM 694 N N . ALA A 1 88 ? -1.852 15.553 0.246 1.00 97.00 88 ALA A N 1
ATOM 695 C CA . ALA A 1 88 ? -1.463 14.152 0.472 1.00 97.00 88 ALA A CA 1
ATOM 696 C C . ALA A 1 88 ? -2.423 13.131 -0.180 1.00 97.00 88 ALA A C 1
ATOM 698 O O . ALA A 1 88 ? -1.982 12.118 -0.723 1.00 97.00 88 ALA A O 1
ATOM 699 N N . ARG A 1 89 ? -3.735 13.408 -0.172 1.00 95.38 89 ARG A N 1
ATOM 700 C CA . ARG A 1 89 ? -4.750 12.575 -0.831 1.00 95.38 89 ARG A CA 1
ATOM 701 C C . ARG A 1 89 ? -4.660 12.684 -2.350 1.00 95.38 89 ARG A C 1
ATOM 703 O O . ARG A 1 89 ? -4.828 11.670 -3.023 1.00 95.38 89 ARG A O 1
ATOM 710 N N . GLN A 1 90 ? -4.379 13.871 -2.891 1.00 95.12 90 GLN A N 1
ATOM 711 C CA . GLN A 1 90 ? -4.177 14.070 -4.333 1.00 95.12 90 GLN A CA 1
ATOM 712 C C . GLN A 1 90 ? -2.972 13.264 -4.841 1.00 95.12 90 GLN A C 1
ATOM 714 O O . GLN A 1 90 ? -3.090 12.522 -5.819 1.00 95.12 90 GLN A O 1
ATOM 719 N N . ILE A 1 91 ? -1.843 13.337 -4.125 1.00 97.31 91 ILE A N 1
ATOM 720 C CA . ILE A 1 91 ? -0.632 12.562 -4.431 1.00 97.31 91 ILE A CA 1
ATOM 721 C C . ILE A 1 91 ? -0.935 11.063 -4.364 1.00 97.31 91 ILE A C 1
ATOM 723 O O . ILE A 1 91 ? -0.652 10.339 -5.312 1.00 97.31 91 ILE A O 1
ATOM 727 N N . TRP A 1 92 ? -1.581 10.591 -3.294 1.00 96.25 92 TRP A N 1
ATOM 728 C CA . TRP A 1 92 ? -1.950 9.179 -3.169 1.00 96.25 92 TRP A CA 1
ATOM 729 C C . TRP A 1 92 ? -2.860 8.696 -4.305 1.00 96.25 92 TRP A C 1
ATOM 731 O O . TRP A 1 92 ? -2.592 7.662 -4.905 1.00 96.25 92 TRP A O 1
ATOM 741 N N . THR A 1 93 ? -3.886 9.473 -4.661 1.00 93.94 93 THR A N 1
ATOM 742 C CA . THR A 1 93 ? -4.830 9.138 -5.747 1.00 93.94 93 THR A CA 1
ATOM 743 C C . THR A 1 93 ? -4.133 9.034 -7.113 1.00 93.94 93 THR A C 1
ATOM 745 O O . THR A 1 93 ? -4.631 8.347 -8.010 1.00 93.94 93 THR A O 1
ATOM 748 N N . THR A 1 94 ? -2.976 9.692 -7.250 1.00 96.75 94 THR A N 1
ATOM 749 C CA . THR A 1 94 ? -2.095 9.648 -8.424 1.00 96.75 94 THR A CA 1
ATOM 750 C C . THR A 1 94 ? -1.135 8.456 -8.376 1.00 96.75 94 THR A C 1
ATOM 752 O O . THR A 1 94 ? -0.984 7.764 -9.376 1.00 96.75 94 THR A O 1
ATOM 755 N N . LEU A 1 95 ? -0.499 8.182 -7.232 1.00 98.06 95 LEU A N 1
ATOM 756 C CA . LEU A 1 95 ? 0.543 7.151 -7.120 1.00 98.06 95 LEU A CA 1
ATOM 757 C C . LEU A 1 95 ? -0.002 5.732 -6.905 1.00 98.06 95 LEU A C 1
ATOM 759 O O . LEU A 1 95 ? 0.581 4.783 -7.427 1.00 98.06 95 LEU A O 1
ATOM 763 N N . GLU A 1 96 ? -1.107 5.564 -6.171 1.00 97.31 96 GLU A N 1
ATOM 764 C CA . GLU A 1 96 ? -1.659 4.237 -5.857 1.00 97.31 96 GLU A CA 1
ATOM 765 C C . GLU A 1 96 ? -2.002 3.428 -7.120 1.00 97.31 96 GLU A C 1
ATOM 767 O O . GLU A 1 96 ? -1.549 2.289 -7.199 1.00 97.31 96 GLU A O 1
ATOM 772 N N . PRO A 1 97 ? -2.670 3.980 -8.160 1.00 97.31 97 PRO A N 1
ATOM 773 C CA . PRO A 1 97 ? -2.924 3.232 -9.392 1.00 97.31 97 PRO A CA 1
ATOM 774 C C . PRO A 1 97 ? -1.643 2.729 -10.065 1.00 97.31 97 PRO A C 1
ATOM 776 O O . PRO A 1 97 ? -1.614 1.603 -10.554 1.00 97.31 97 PRO A O 1
ATOM 779 N N . LEU A 1 98 ? -0.578 3.541 -10.073 1.00 98.44 98 LEU A N 1
ATOM 780 C CA . LEU A 1 98 ? 0.699 3.155 -10.680 1.00 98.44 98 LEU A CA 1
ATOM 781 C C . LEU A 1 98 ? 1.331 1.986 -9.935 1.00 98.44 98 LEU A C 1
ATOM 783 O O . LEU A 1 98 ? 1.874 1.086 -10.562 1.00 98.44 98 LEU A O 1
ATOM 787 N N . HIS A 1 99 ? 1.238 1.984 -8.608 1.00 98.19 99 HIS A N 1
ATOM 788 C CA . HIS A 1 99 ? 1.680 0.863 -7.799 1.00 98.19 99 HIS A CA 1
ATOM 789 C C . HIS A 1 99 ? 0.809 -0.388 -8.030 1.00 98.19 99 HIS A C 1
ATOM 791 O O . HIS A 1 99 ? 1.342 -1.480 -8.229 1.00 98.19 99 HIS A O 1
ATOM 797 N N . ASP A 1 100 ? -0.517 -0.226 -8.041 1.00 97.25 100 ASP A N 1
ATOM 798 C CA . ASP A 1 100 ? -1.525 -1.295 -8.079 1.00 97.25 100 ASP A CA 1
ATOM 799 C C . ASP A 1 100 ? -1.436 -2.219 -9.303 1.00 97.25 100 ASP A C 1
ATOM 801 O O . ASP A 1 100 ? -1.966 -3.336 -9.281 1.00 97.25 100 ASP A O 1
ATOM 805 N N . VAL A 1 101 ? -0.723 -1.813 -10.357 1.00 98.19 101 VAL A N 1
ATOM 806 C CA . VAL A 1 101 ? -0.428 -2.676 -11.511 1.00 98.19 101 VAL A CA 1
ATOM 807 C C . VAL A 1 101 ? 0.206 -4.005 -11.093 1.00 98.19 101 VAL A C 1
ATOM 809 O O . VAL A 1 101 ? -0.063 -5.027 -11.715 1.00 98.19 101 VAL A O 1
ATOM 812 N N . VAL A 1 102 ? 0.960 -4.027 -9.989 1.00 98.19 102 VAL A N 1
ATOM 813 C CA . VAL A 1 102 ? 1.600 -5.233 -9.442 1.00 98.19 102 VAL A CA 1
ATOM 814 C C . VAL A 1 102 ? 0.613 -6.213 -8.792 1.00 98.19 102 VAL A C 1
ATOM 816 O O . VAL A 1 102 ? 1.005 -7.307 -8.404 1.00 98.19 102 VAL A O 1
ATOM 819 N N . TYR A 1 103 ? -0.661 -5.846 -8.646 1.00 96.88 103 TYR A N 1
ATOM 820 C CA . TYR A 1 103 ? -1.707 -6.719 -8.098 1.00 96.88 103 TYR A CA 1
ATOM 821 C C . TYR A 1 103 ? -2.825 -6.999 -9.094 1.00 96.88 103 TYR A C 1
ATOM 823 O O . TYR A 1 103 ? -3.400 -8.083 -9.073 1.00 96.88 103 TYR A O 1
ATOM 831 N N . PHE A 1 104 ? -3.130 -6.048 -9.976 1.00 96.38 104 PHE A N 1
ATOM 832 C CA . PHE A 1 104 ? -4.244 -6.168 -10.919 1.00 96.38 104 PHE A CA 1
ATOM 833 C C . PHE A 1 104 ? -3.801 -6.342 -12.375 1.00 96.38 104 PHE A C 1
ATOM 835 O O . PHE A 1 104 ? -4.623 -6.656 -13.233 1.00 96.38 104 PHE A O 1
ATOM 842 N N . GLY A 1 105 ? -2.509 -6.173 -12.665 1.00 97.19 105 GLY A N 1
ATOM 843 C CA . GLY A 1 105 ? -1.945 -6.362 -13.995 1.00 97.19 105 GLY A CA 1
ATOM 844 C C . GLY A 1 105 ? -2.202 -7.762 -14.543 1.00 97.19 105 GLY A C 1
ATOM 845 O O . GLY A 1 105 ? -1.914 -8.768 -13.890 1.00 97.19 105 GLY A O 1
ATOM 846 N N . THR A 1 106 ? -2.695 -7.833 -15.781 1.00 95.81 106 THR A N 1
ATOM 847 C CA . THR A 1 106 ? -2.804 -9.110 -16.498 1.00 95.81 106 THR A CA 1
ATOM 848 C C . THR A 1 106 ? -1.416 -9.743 -16.601 1.00 95.81 106 THR A C 1
ATOM 850 O O . THR A 1 106 ? -0.469 -9.087 -17.025 1.00 95.81 106 THR A O 1
ATOM 853 N N . GLY A 1 107 ? -1.288 -11.006 -16.190 1.00 97.19 107 GLY A N 1
ATOM 854 C CA . GLY A 1 107 ? -0.011 -11.724 -16.174 1.00 97.19 107 GLY A CA 1
ATOM 855 C C . GLY A 1 107 ? 0.749 -11.680 -14.844 1.00 97.19 107 GLY A C 1
ATOM 856 O O . GLY A 1 107 ? 1.746 -12.385 -14.712 1.00 97.19 107 GLY A O 1
ATOM 857 N N . VAL A 1 108 ? 0.308 -10.911 -13.835 1.00 98.00 108 VAL A N 1
ATOM 858 C CA . VAL A 1 108 ? 1.041 -10.819 -12.554 1.00 98.00 108 VAL A CA 1
ATOM 859 C C . VAL A 1 108 ? 1.156 -12.180 -11.863 1.00 98.00 108 VAL A C 1
ATOM 861 O O . VAL A 1 108 ? 2.217 -12.563 -11.369 1.00 98.00 108 VAL A O 1
ATOM 864 N N . LYS A 1 109 ? 0.069 -12.957 -11.859 1.00 98.06 109 LYS A N 1
ATOM 865 C CA . LYS A 1 109 ? 0.053 -14.304 -11.286 1.00 98.06 109 LYS A CA 1
ATOM 866 C C . LYS A 1 109 ? 1.067 -15.188 -12.009 1.00 98.06 109 LYS A C 1
ATOM 868 O O . LYS A 1 109 ? 1.837 -15.878 -11.348 1.00 98.06 109 LYS A O 1
ATOM 873 N N . GLU A 1 110 ? 1.057 -15.163 -13.337 1.00 98.50 110 GLU A N 1
ATOM 874 C CA . GLU A 1 110 ? 1.941 -15.940 -14.202 1.00 98.50 110 GLU A CA 1
ATOM 875 C C . GLU A 1 110 ? 3.411 -15.560 -13.969 1.00 98.50 110 GLU A C 1
ATOM 877 O O . GLU A 1 110 ? 4.252 -16.450 -13.865 1.00 98.50 110 GLU A O 1
ATOM 882 N N . ALA A 1 111 ? 3.705 -14.273 -13.763 1.00 98.56 111 ALA A N 1
ATOM 883 C CA . ALA A 1 111 ? 5.038 -13.792 -13.408 1.00 98.56 111 ALA A CA 1
ATOM 884 C C . ALA A 1 111 ? 5.534 -14.386 -12.075 1.00 98.56 111 ALA A C 1
ATOM 886 O O . ALA A 1 111 ? 6.664 -14.860 -11.986 1.00 98.56 111 ALA A O 1
ATOM 887 N N . GLY A 1 112 ? 4.680 -14.441 -11.047 1.00 98.62 112 GLY A N 1
ATOM 888 C CA . GLY A 1 112 ? 5.029 -15.112 -9.789 1.00 98.62 112 GLY A CA 1
ATOM 889 C C . GLY A 1 112 ? 5.175 -16.634 -9.930 1.00 98.62 112 GLY A C 1
ATOM 890 O O . GLY A 1 112 ? 6.074 -17.232 -9.338 1.00 98.62 112 GLY A O 1
ATOM 891 N N . VAL A 1 113 ? 4.332 -17.275 -10.747 1.00 98.56 113 VAL A N 1
ATOM 892 C CA . VAL A 1 113 ? 4.423 -18.719 -11.029 1.00 98.56 113 VAL A CA 1
ATOM 893 C C . VAL A 1 113 ? 5.728 -19.074 -11.743 1.00 98.56 113 VAL A C 1
ATOM 895 O O . VAL A 1 113 ? 6.313 -20.113 -11.441 1.00 98.56 113 VAL A O 1
ATOM 898 N N . ALA A 1 114 ? 6.227 -18.203 -12.622 1.00 98.44 114 ALA A N 1
ATOM 899 C CA . ALA A 1 114 ? 7.490 -18.405 -13.330 1.00 98.44 114 ALA A CA 1
ATOM 900 C C . ALA A 1 114 ? 8.709 -18.512 -12.392 1.00 98.44 114 ALA A C 1
ATOM 902 O O . ALA A 1 114 ? 9.683 -19.173 -12.743 1.00 98.44 114 ALA A O 1
ATOM 903 N N . ILE A 1 115 ? 8.642 -17.933 -11.185 1.00 98.44 115 ILE A N 1
ATOM 904 C CA . ILE A 1 115 ? 9.673 -18.078 -10.139 1.00 98.44 115 ILE A CA 1
ATOM 905 C C . ILE A 1 115 ? 9.304 -19.096 -9.050 1.00 98.44 115 ILE A C 1
ATOM 907 O O . ILE A 1 115 ? 9.926 -19.127 -7.994 1.00 98.44 115 ILE A O 1
ATOM 911 N N . GLY A 1 116 ? 8.296 -19.939 -9.291 1.00 98.31 116 GLY A N 1
ATOM 912 C CA . GLY A 1 116 ? 7.952 -21.078 -8.436 1.00 98.31 116 GLY A CA 1
ATOM 913 C C . GLY A 1 116 ? 6.820 -20.851 -7.428 1.00 98.31 116 GLY A C 1
ATOM 914 O O . GLY A 1 116 ? 6.424 -21.810 -6.752 1.00 98.31 116 GLY A O 1
ATOM 915 N N . LEU A 1 117 ? 6.258 -19.638 -7.326 1.00 98.44 117 LEU A N 1
ATOM 916 C CA . LEU A 1 117 ? 5.115 -19.358 -6.446 1.00 98.44 117 LEU A CA 1
ATOM 917 C C . LEU A 1 117 ? 3.843 -20.067 -6.939 1.00 98.44 117 LEU A C 1
ATOM 919 O O . LEU A 1 117 ? 3.644 -20.300 -8.130 1.00 98.44 117 LEU A O 1
ATOM 923 N N . ARG A 1 118 ? 2.937 -20.414 -6.020 1.00 97.31 118 ARG A N 1
ATOM 924 C CA . ARG A 1 118 ? 1.678 -21.101 -6.347 1.00 97.31 118 ARG A CA 1
ATOM 925 C C . ARG A 1 118 ? 0.489 -20.149 -6.346 1.00 97.31 118 ARG A C 1
ATOM 927 O O . ARG A 1 118 ? -0.140 -19.906 -5.317 1.00 97.31 118 ARG A O 1
ATOM 934 N N . GLY A 1 119 ? 0.126 -19.703 -7.546 1.00 96.88 119 GLY A N 1
ATOM 935 C CA . GLY A 1 119 ? -1.090 -18.935 -7.793 1.00 96.88 119 GLY A CA 1
ATOM 936 C C . GLY A 1 119 ? -1.057 -17.521 -7.210 1.00 96.88 119 GLY A C 1
ATOM 937 O O . GLY A 1 119 ? -0.057 -17.062 -6.670 1.00 96.88 119 GLY A O 1
ATOM 938 N N . TYR A 1 120 ? -2.187 -16.823 -7.335 1.00 96.88 120 TYR A N 1
ATOM 939 C CA . TYR A 1 120 ? -2.257 -15.382 -7.096 1.00 96.88 120 TYR A CA 1
ATOM 940 C C . TYR A 1 120 ? -1.892 -14.972 -5.665 1.00 96.88 120 TYR A C 1
ATOM 942 O O . TYR A 1 120 ? -1.124 -14.038 -5.484 1.00 96.88 120 TYR A O 1
ATOM 950 N N . TRP A 1 121 ? -2.406 -15.659 -4.640 1.00 97.06 121 TRP A N 1
ATOM 951 C CA . TRP A 1 121 ? -2.207 -15.215 -3.257 1.00 97.06 121 TRP A CA 1
ATOM 952 C C . TRP A 1 121 ? -0.761 -15.350 -2.780 1.00 97.06 121 TRP A C 1
ATOM 954 O O . TRP A 1 121 ? -0.288 -14.460 -2.078 1.00 97.06 121 TRP A O 1
ATOM 964 N N . GLN A 1 122 ? -0.029 -16.393 -3.193 1.00 98.12 122 GLN A N 1
ATOM 965 C CA . GLN A 1 122 ? 1.409 -16.450 -2.909 1.00 98.12 122 GLN A CA 1
ATOM 966 C C . GLN A 1 122 ? 2.152 -15.323 -3.631 1.00 98.12 122 GLN A C 1
ATOM 968 O O . GLN A 1 122 ? 2.952 -14.649 -2.993 1.00 98.12 122 GLN A O 1
ATOM 973 N N . THR A 1 123 ? 1.830 -15.054 -4.902 1.00 98.56 123 THR A N 1
ATOM 974 C CA . THR A 1 123 ? 2.386 -13.909 -5.641 1.00 98.56 123 THR A CA 1
ATOM 975 C C . THR A 1 123 ? 2.101 -12.580 -4.941 1.00 98.56 123 THR A C 1
ATOM 977 O O . THR A 1 123 ? 3.030 -11.822 -4.685 1.00 98.56 123 THR A O 1
ATOM 980 N N . TYR A 1 124 ? 0.849 -12.317 -4.557 1.00 98.25 124 TYR A N 1
ATOM 981 C CA . TYR A 1 124 ? 0.435 -11.087 -3.878 1.00 98.25 124 TYR A CA 1
ATOM 982 C C . TYR A 1 124 ? 1.222 -10.860 -2.583 1.00 98.25 124 TYR A C 1
ATOM 984 O O . TYR A 1 124 ? 1.842 -9.809 -2.401 1.00 98.25 124 TYR A O 1
ATOM 992 N N . PHE A 1 125 ? 1.211 -11.849 -1.679 1.00 98.31 125 PHE A N 1
ATOM 993 C CA . PHE A 1 125 ? 1.878 -11.710 -0.388 1.00 98.31 125 PHE A CA 1
ATOM 994 C C . PHE A 1 125 ? 3.394 -11.630 -0.550 1.00 98.31 125 PHE A C 1
ATOM 996 O O . PHE A 1 125 ? 4.005 -10.760 0.064 1.00 98.31 125 PHE A O 1
ATOM 1003 N N . ALA A 1 126 ? 3.994 -12.467 -1.400 1.00 98.50 126 ALA A N 1
ATOM 1004 C CA . ALA A 1 126 ? 5.435 -12.455 -1.617 1.00 98.50 126 ALA A CA 1
ATOM 1005 C C . ALA A 1 126 ? 5.904 -11.129 -2.230 1.00 98.50 126 ALA A C 1
ATOM 1007 O O . ALA A 1 126 ? 6.819 -10.511 -1.699 1.00 98.50 126 ALA A O 1
ATOM 1008 N N . PHE A 1 127 ? 5.254 -10.627 -3.286 1.00 98.69 127 PHE A N 1
ATOM 1009 C CA . PHE A 1 127 ? 5.671 -9.388 -3.959 1.00 98.69 127 PHE A CA 1
ATOM 1010 C C . PHE A 1 127 ? 5.549 -8.153 -3.063 1.00 98.69 127 PHE A C 1
ATOM 1012 O O . PHE A 1 127 ? 6.382 -7.244 -3.144 1.00 98.69 127 PHE A O 1
ATOM 1019 N N . ARG A 1 128 ? 4.525 -8.106 -2.201 1.00 98.56 128 ARG A N 1
ATOM 1020 C CA . ARG A 1 128 ? 4.347 -6.999 -1.257 1.00 98.56 128 ARG A CA 1
ATOM 1021 C C . ARG A 1 128 ? 5.269 -7.109 -0.041 1.00 98.56 128 ARG A C 1
ATOM 1023 O O . ARG A 1 128 ? 5.776 -6.089 0.408 1.00 98.56 128 ARG A O 1
ATOM 1030 N N . ALA A 1 129 ? 5.492 -8.317 0.482 1.00 98.50 129 ALA A N 1
ATOM 1031 C CA . ALA A 1 129 ? 6.293 -8.530 1.689 1.00 98.50 129 ALA A CA 1
ATOM 1032 C C . ALA A 1 129 ? 7.801 -8.625 1.415 1.00 98.50 129 ALA A C 1
ATOM 1034 O O . ALA A 1 129 ? 8.582 -8.397 2.331 1.00 98.50 129 ALA A O 1
ATOM 1035 N N . ALA A 1 130 ? 8.227 -8.911 0.179 1.00 98.69 130 ALA A N 1
ATOM 1036 C CA . ALA A 1 130 ? 9.636 -9.110 -0.167 1.00 98.69 130 ALA A CA 1
ATOM 1037 C C . ALA A 1 130 ? 10.603 -7.993 0.284 1.00 98.69 130 ALA A C 1
ATOM 1039 O O . ALA A 1 130 ? 11.716 -8.343 0.676 1.00 98.69 130 ALA A O 1
ATOM 1040 N N . PRO A 1 131 ? 10.236 -6.691 0.312 1.00 98.75 131 PRO A N 1
ATOM 1041 C CA . PRO A 1 131 ? 11.106 -5.655 0.877 1.00 98.75 131 PRO A CA 1
ATOM 1042 C C . PRO A 1 131 ? 11.482 -5.901 2.347 1.00 98.75 131 PRO A C 1
ATOM 1044 O O . PRO A 1 131 ? 12.590 -5.571 2.755 1.00 98.75 131 PRO A O 1
ATOM 1047 N N . LEU A 1 132 ? 10.592 -6.511 3.140 1.00 98.50 132 LEU A N 1
ATOM 1048 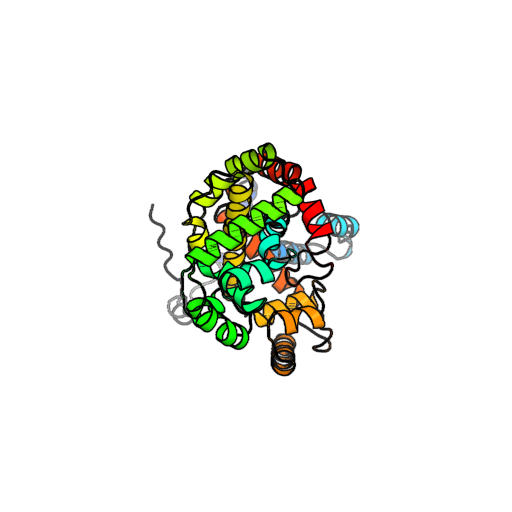C CA . LEU A 1 132 ? 10.855 -6.874 4.540 1.00 98.50 132 LEU A CA 1
ATOM 1049 C C . LEU A 1 132 ? 11.818 -8.069 4.669 1.00 98.50 132 LEU A C 1
ATOM 1051 O O . LEU A 1 132 ? 12.256 -8.388 5.773 1.00 98.50 132 LEU A O 1
ATOM 1055 N N . GLY A 1 133 ? 12.124 -8.758 3.567 1.00 98.25 133 GLY A N 1
ATOM 1056 C CA . GLY A 1 133 ? 12.790 -10.056 3.560 1.00 98.25 133 GLY A CA 1
ATOM 1057 C C . GLY A 1 133 ? 11.826 -11.217 3.831 1.00 98.25 133 GLY A C 1
ATOM 1058 O O . GLY A 1 133 ? 10.605 -11.076 3.766 1.00 98.25 133 GLY A O 1
ATOM 1059 N N . ALA A 1 134 ? 12.380 -12.392 4.140 1.00 97.75 134 ALA A N 1
ATOM 1060 C CA . ALA A 1 134 ? 11.620 -13.619 4.403 1.00 97.75 134 ALA A CA 1
ATOM 1061 C C . ALA A 1 134 ? 11.030 -13.643 5.830 1.00 97.75 134 ALA A C 1
ATOM 1063 O O . ALA A 1 134 ? 11.302 -14.541 6.627 1.00 97.75 134 ALA A O 1
ATOM 1064 N N . VAL A 1 135 ? 10.257 -12.613 6.182 1.00 98.25 135 VAL A N 1
ATOM 1065 C CA . VAL A 1 135 ? 9.641 -12.469 7.509 1.00 98.25 135 VAL A CA 1
ATOM 1066 C C . VAL A 1 135 ? 8.514 -13.475 7.741 1.00 98.25 135 VAL A C 1
ATOM 1068 O O . VAL A 1 135 ? 7.933 -14.039 6.811 1.00 98.25 135 VAL A O 1
ATOM 1071 N N . THR A 1 136 ? 8.171 -13.677 9.012 1.00 97.81 136 THR A N 1
ATOM 1072 C CA . THR A 1 136 ? 7.104 -14.599 9.415 1.00 97.81 136 THR A CA 1
ATOM 1073 C C . THR A 1 136 ? 5.720 -14.139 8.940 1.00 97.81 136 THR A C 1
ATOM 1075 O O . THR A 1 136 ? 5.462 -12.946 8.757 1.00 97.81 136 THR A O 1
ATOM 1078 N N . ALA A 1 137 ? 4.777 -15.081 8.840 1.00 97.69 137 ALA A N 1
ATOM 1079 C CA . ALA A 1 137 ? 3.372 -14.765 8.572 1.00 97.69 137 ALA A CA 1
ATOM 1080 C C . ALA A 1 137 ? 2.762 -13.811 9.618 1.00 97.69 137 ALA A C 1
ATOM 1082 O O . ALA A 1 137 ? 1.901 -13.008 9.272 1.00 97.69 137 ALA A O 1
ATOM 1083 N N . ALA A 1 138 ? 3.220 -13.857 10.875 1.00 97.19 138 ALA A N 1
ATOM 1084 C CA . ALA A 1 138 ? 2.764 -12.945 11.923 1.00 97.19 138 ALA A CA 1
ATOM 1085 C C . ALA A 1 138 ? 3.189 -11.494 11.642 1.00 97.19 138 ALA A C 1
ATOM 1087 O O . ALA A 1 138 ? 2.379 -10.579 11.773 1.00 97.19 138 ALA A O 1
ATOM 1088 N N . THR A 1 139 ? 4.424 -11.285 11.174 1.00 97.56 139 THR A N 1
ATOM 1089 C CA . THR A 1 139 ? 4.917 -9.965 10.748 1.00 97.56 139 THR A CA 1
ATOM 1090 C C . THR A 1 139 ? 4.115 -9.424 9.562 1.00 97.56 139 THR A C 1
ATOM 1092 O O . THR A 1 139 ? 3.733 -8.252 9.551 1.00 97.56 139 THR A O 1
ATOM 1095 N N . VAL A 1 140 ? 3.802 -10.279 8.580 1.00 98.06 140 VAL A N 1
ATOM 1096 C CA . VAL A 1 140 ? 2.948 -9.894 7.443 1.00 98.06 140 VAL A CA 1
ATOM 1097 C C . VAL A 1 140 ? 1.528 -9.564 7.909 1.00 98.06 140 VAL A C 1
ATOM 1099 O O . VAL A 1 140 ? 0.988 -8.541 7.510 1.00 98.06 140 VAL A O 1
ATOM 1102 N N . ALA A 1 141 ? 0.925 -10.362 8.794 1.00 96.25 141 ALA A N 1
ATOM 1103 C CA . ALA A 1 141 ? -0.417 -10.092 9.315 1.00 96.25 141 ALA A CA 1
ATOM 1104 C C . ALA A 1 141 ? -0.495 -8.764 10.093 1.00 96.25 141 ALA A C 1
ATOM 1106 O O . ALA A 1 141 ? -1.476 -8.036 9.956 1.00 96.25 141 ALA A O 1
ATOM 1107 N N . ALA A 1 142 ? 0.546 -8.421 10.859 1.00 95.69 142 ALA A N 1
ATOM 1108 C CA . ALA A 1 142 ? 0.619 -7.157 11.593 1.00 95.69 142 ALA A CA 1
ATOM 1109 C C . ALA A 1 142 ? 0.706 -5.932 10.665 1.00 95.69 142 ALA A C 1
ATOM 1111 O O . ALA A 1 142 ? 0.115 -4.894 10.952 1.00 95.69 142 ALA A O 1
ATOM 1112 N N . THR A 1 143 ? 1.429 -6.050 9.549 1.00 97.12 143 THR A N 1
ATOM 1113 C CA . THR A 1 143 ? 1.653 -4.938 8.607 1.00 97.12 143 THR A CA 1
ATOM 1114 C C . THR A 1 143 ? 0.565 -4.838 7.537 1.00 97.12 143 THR A C 1
ATOM 1116 O O . THR A 1 143 ? 0.245 -3.752 7.062 1.00 97.12 143 THR A O 1
ATOM 1119 N N . PHE A 1 144 ? -0.072 -5.951 7.172 1.00 95.62 144 PHE A N 1
ATOM 1120 C CA . PHE A 1 144 ? -1.113 -6.003 6.145 1.00 95.62 144 PHE A CA 1
ATOM 1121 C C . PHE A 1 144 ? -2.500 -5.997 6.803 1.00 95.62 144 PHE A C 1
ATOM 1123 O O . PHE A 1 144 ? -3.321 -6.873 6.531 1.00 95.62 144 PHE A O 1
ATOM 1130 N N . ALA A 1 145 ? -2.754 -5.003 7.661 1.00 85.31 145 ALA A N 1
ATOM 1131 C CA . ALA A 1 145 ? -3.813 -4.958 8.681 1.00 85.31 145 ALA A CA 1
ATOM 1132 C C . ALA A 1 145 ? -5.226 -5.441 8.273 1.00 85.31 145 ALA A C 1
ATOM 1134 O O . ALA A 1 145 ? -6.003 -5.845 9.133 1.00 85.31 145 ALA A O 1
ATOM 1135 N N . GLY A 1 146 ? -5.587 -5.409 6.986 1.00 88.94 146 GLY A N 1
ATOM 1136 C CA . GLY A 1 146 ? -6.884 -5.879 6.491 1.00 88.94 146 GLY A CA 1
ATOM 1137 C C . GLY A 1 146 ? -7.000 -7.387 6.220 1.00 88.94 146 GLY A C 1
ATOM 1138 O O . GLY A 1 146 ? -8.096 -7.860 5.956 1.00 88.94 146 GLY A O 1
ATOM 1139 N N . PHE A 1 147 ? -5.926 -8.173 6.224 1.00 95.50 147 PHE A N 1
ATOM 1140 C CA . PHE A 1 147 ? -6.033 -9.601 5.899 1.00 95.50 147 PHE A CA 1
ATOM 1141 C C . PHE A 1 147 ? -6.355 -10.461 7.119 1.00 95.50 147 PHE A C 1
ATOM 1143 O O . PHE A 1 147 ? -5.809 -10.260 8.204 1.00 95.50 147 PHE A O 1
ATOM 1150 N N . HIS A 1 148 ? -7.196 -11.481 6.927 1.00 95.44 148 HIS A N 1
ATOM 1151 C CA . HIS A 1 148 ? -7.389 -12.503 7.944 1.00 95.44 148 HIS A CA 1
ATOM 1152 C C . HIS A 1 148 ? -6.072 -13.276 8.166 1.00 95.44 148 HIS A C 1
ATOM 1154 O O . HIS A 1 148 ? -5.472 -13.734 7.183 1.00 95.44 148 HIS A O 1
ATOM 1160 N N . PRO A 1 149 ? -5.616 -13.473 9.420 1.00 95.12 149 PRO A N 1
ATOM 1161 C CA . PRO A 1 149 ? -4.340 -14.133 9.705 1.00 95.12 149 PRO A CA 1
ATOM 1162 C C . PRO A 1 149 ? -4.187 -15.507 9.045 1.00 95.12 149 PRO A C 1
ATOM 1164 O O . PRO A 1 149 ? -3.097 -15.860 8.600 1.00 95.12 149 PRO A O 1
ATOM 1167 N N . ASP A 1 150 ? -5.270 -16.272 8.912 1.00 95.69 150 ASP A N 1
ATOM 1168 C CA . ASP A 1 150 ? -5.233 -17.610 8.308 1.00 95.69 150 ASP A CA 1
ATOM 1169 C C . ASP A 1 150 ? -4.898 -17.576 6.819 1.00 95.69 150 ASP A C 1
ATOM 1171 O O . ASP A 1 150 ? -4.166 -18.435 6.324 1.00 95.69 150 ASP A O 1
ATOM 1175 N N . MET A 1 151 ? -5.383 -16.552 6.112 1.00 96.00 151 MET A N 1
ATOM 1176 C CA . MET A 1 151 ? -5.061 -16.342 4.704 1.00 96.00 151 MET A CA 1
ATOM 1177 C C . MET A 1 151 ? -3.563 -16.073 4.532 1.00 96.00 151 MET A C 1
ATOM 1179 O O . MET A 1 151 ? -2.928 -16.637 3.641 1.00 96.00 151 MET A O 1
ATOM 1183 N N . VAL A 1 152 ? -2.993 -15.271 5.435 1.00 97.50 152 VAL A N 1
ATOM 1184 C CA . VAL A 1 152 ? -1.560 -14.958 5.462 1.00 97.50 152 VAL A CA 1
ATOM 1185 C C . VAL A 1 152 ? -0.738 -16.208 5.795 1.00 97.50 152 VAL A C 1
ATOM 1187 O O . VAL A 1 152 ? 0.199 -16.539 5.068 1.00 97.50 152 VAL A O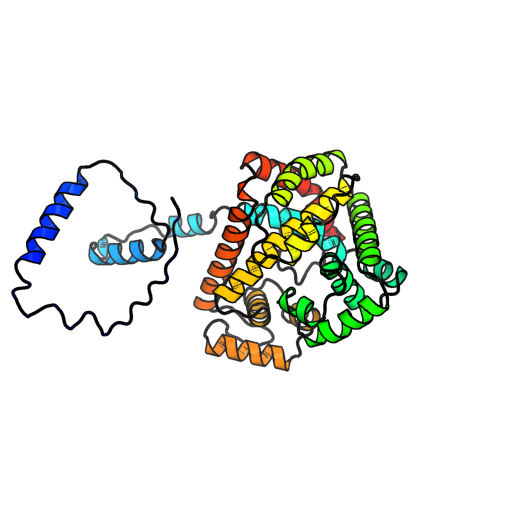 1
ATOM 1190 N N . ARG A 1 153 ? -1.112 -16.953 6.846 1.00 97.12 153 ARG A N 1
ATOM 1191 C CA . ARG A 1 153 ? -0.421 -18.187 7.271 1.00 97.12 153 ARG A CA 1
ATOM 1192 C C . ARG A 1 153 ? -0.424 -19.274 6.202 1.00 97.12 153 ARG A C 1
ATOM 1194 O O . ARG A 1 153 ? 0.540 -20.024 6.122 1.00 97.12 153 ARG A O 1
ATOM 1201 N N . LYS A 1 154 ? -1.478 -19.361 5.386 1.00 96.19 154 LYS A N 1
ATOM 1202 C CA . LYS A 1 154 ? -1.560 -20.323 4.279 1.00 96.19 154 LYS A CA 1
ATOM 1203 C C . LYS A 1 154 ? -0.617 -19.979 3.120 1.00 96.19 154 LYS A C 1
ATOM 1205 O O . LYS A 1 154 ? -0.215 -20.873 2.383 1.00 96.19 154 LYS A O 1
ATOM 1210 N N . ALA A 1 155 ? -0.299 -18.701 2.921 1.00 96.75 155 ALA A N 1
ATOM 1211 C CA . ALA A 1 155 ? 0.455 -18.246 1.756 1.00 96.75 155 ALA A CA 1
ATOM 1212 C C . ALA A 1 155 ? 1.942 -18.003 2.047 1.00 96.75 155 ALA A C 1
ATOM 1214 O O . ALA A 1 155 ? 2.790 -18.466 1.290 1.00 96.75 155 ALA A O 1
ATOM 1215 N N . VAL A 1 156 ? 2.255 -17.268 3.117 1.00 97.69 156 VAL A N 1
ATOM 1216 C CA . VAL A 1 156 ? 3.587 -16.673 3.323 1.00 97.69 156 VAL A CA 1
ATOM 1217 C C . VAL A 1 156 ? 4.694 -17.707 3.566 1.00 97.69 156 VAL A C 1
ATOM 1219 O O . VAL A 1 156 ? 5.700 -17.634 2.862 1.00 97.69 156 VAL A O 1
ATOM 1222 N N . PRO A 1 157 ? 4.555 -18.685 4.488 1.00 96.31 157 PRO A N 1
ATOM 1223 C CA . PRO A 1 157 ? 5.632 -19.646 4.746 1.00 96.31 157 PRO A CA 1
ATOM 1224 C C . PRO A 1 157 ? 6.001 -20.457 3.496 1.00 96.31 157 PRO A C 1
ATOM 1226 O O . PRO A 1 157 ? 7.175 -20.576 3.149 1.00 96.31 157 PRO A O 1
ATOM 1229 N N . ASP A 1 158 ? 4.989 -20.941 2.773 1.00 96.06 158 ASP A N 1
ATOM 1230 C CA . ASP A 1 158 ? 5.177 -21.713 1.545 1.00 96.06 158 ASP A CA 1
ATOM 1231 C C . ASP A 1 158 ? 5.752 -20.875 0.398 1.00 96.06 158 ASP A C 1
ATOM 1233 O O . ASP A 1 158 ? 6.453 -21.421 -0.453 1.00 96.06 158 ASP A O 1
ATOM 1237 N N . ALA A 1 159 ? 5.461 -19.571 0.344 1.00 98.00 159 ALA A N 1
ATOM 1238 C CA . ALA A 1 159 ? 6.035 -18.678 -0.658 1.00 98.00 159 ALA A CA 1
ATOM 1239 C C . ALA A 1 159 ? 7.555 -18.541 -0.477 1.00 98.00 159 ALA A C 1
ATOM 1241 O O . ALA A 1 159 ? 8.296 -18.674 -1.450 1.00 98.00 159 ALA A O 1
ATOM 1242 N N . TRP A 1 160 ? 8.031 -18.373 0.763 1.00 98.06 160 TRP A N 1
ATOM 1243 C CA . TRP A 1 160 ? 9.466 -18.270 1.062 1.00 98.06 160 TRP A CA 1
ATOM 1244 C C . TRP A 1 160 ? 10.244 -19.568 0.839 1.00 98.06 160 TRP A C 1
ATOM 1246 O O . TRP A 1 160 ? 11.435 -19.519 0.547 1.00 98.06 160 TRP A O 1
ATOM 1256 N N . ALA A 1 161 ? 9.579 -20.724 0.898 1.00 96.94 161 ALA A N 1
ATOM 1257 C CA . ALA A 1 161 ? 10.177 -22.000 0.507 1.00 96.94 161 ALA A CA 1
ATOM 1258 C C . ALA A 1 161 ? 10.299 -22.182 -1.022 1.00 96.94 161 ALA A C 1
ATOM 1260 O O . ALA A 1 161 ? 10.928 -23.137 -1.476 1.00 96.94 161 ALA A O 1
ATOM 1261 N N . ARG A 1 162 ? 9.666 -21.313 -1.823 1.00 98.19 162 ARG A N 1
ATOM 1262 C CA . ARG A 1 162 ? 9.554 -21.442 -3.288 1.00 98.19 162 ARG A CA 1
ATOM 1263 C C . ARG A 1 162 ? 10.341 -20.396 -4.055 1.00 98.19 162 ARG A C 1
ATOM 1265 O O . ARG A 1 162 ? 10.912 -20.727 -5.087 1.00 98.19 162 ARG A O 1
ATOM 1272 N N . ALA A 1 163 ? 10.342 -19.163 -3.563 1.00 98.31 163 ALA A N 1
ATOM 1273 C CA . ALA A 1 163 ? 11.045 -18.046 -4.167 1.00 98.31 163 ALA A CA 1
ATOM 1274 C C . ALA A 1 163 ? 11.704 -17.198 -3.081 1.00 98.31 163 ALA A C 1
ATOM 1276 O O . ALA A 1 163 ? 11.139 -16.980 -2.006 1.00 98.31 163 ALA A O 1
ATOM 1277 N N . THR A 1 164 ? 12.892 -16.682 -3.374 1.00 98.50 164 THR A N 1
ATOM 1278 C CA . THR A 1 164 ? 13.564 -15.750 -2.470 1.00 98.50 164 THR A CA 1
ATOM 1279 C C . THR A 1 164 ? 12.918 -14.363 -2.549 1.00 98.50 164 THR A C 1
ATOM 1281 O O . THR A 1 164 ? 12.359 -13.991 -3.592 1.00 98.50 164 THR A O 1
ATOM 1284 N N . PRO A 1 165 ? 13.028 -13.539 -1.490 1.00 98.56 165 PRO A N 1
ATOM 1285 C CA . PRO A 1 165 ? 12.639 -12.134 -1.561 1.00 98.56 165 PRO A CA 1
ATOM 1286 C C . PRO A 1 165 ? 13.287 -11.410 -2.750 1.00 98.56 165 PRO A C 1
ATOM 1288 O O . PRO A 1 165 ? 12.615 -10.653 -3.440 1.00 98.56 165 PRO A O 1
ATOM 1291 N N . GLN A 1 166 ? 14.555 -11.697 -3.063 1.00 98.50 166 GLN A N 1
ATOM 1292 C CA . GLN A 1 166 ? 15.277 -11.079 -4.179 1.00 98.50 166 GLN A CA 1
ATOM 1293 C C . GLN A 1 166 ? 14.659 -11.424 -5.542 1.00 98.50 166 GLN A C 1
ATOM 1295 O O . GLN A 1 166 ? 14.479 -10.529 -6.364 1.00 98.50 166 GLN A O 1
ATOM 1300 N N . GLN A 1 167 ? 14.273 -12.686 -5.772 1.00 98.62 167 GLN A N 1
ATOM 1301 C CA . GLN A 1 167 ? 13.562 -13.079 -6.997 1.00 98.62 167 GLN A CA 1
ATOM 1302 C C . GLN A 1 167 ? 12.214 -12.359 -7.113 1.00 98.62 167 GLN A C 1
ATOM 1304 O O . GLN A 1 167 ? 11.867 -11.858 -8.180 1.00 98.62 167 GLN A O 1
ATOM 1309 N N . CYS A 1 168 ? 11.476 -12.252 -6.004 1.00 98.75 168 CYS A N 1
ATOM 1310 C CA . CYS A 1 168 ? 10.197 -11.544 -5.968 1.00 98.75 168 CYS A CA 1
ATOM 1311 C C . CYS A 1 168 ? 10.360 -10.045 -6.267 1.00 98.75 168 CYS A C 1
ATOM 1313 O O . CYS A 1 168 ? 9.555 -9.482 -7.004 1.00 98.75 168 CYS A O 1
ATOM 1315 N N . LEU A 1 169 ? 11.401 -9.405 -5.720 1.00 98.75 169 LEU A N 1
ATOM 1316 C CA . LEU A 1 169 ? 11.720 -7.993 -5.959 1.00 98.75 169 LEU A CA 1
ATOM 1317 C C . LEU A 1 169 ? 12.094 -7.716 -7.419 1.00 98.75 169 LEU A C 1
ATOM 1319 O O . LEU A 1 169 ? 11.636 -6.717 -7.967 1.00 98.75 169 LEU A O 1
ATOM 1323 N N . ALA A 1 170 ? 12.887 -8.590 -8.043 1.00 98.56 170 ALA A N 1
ATOM 1324 C CA . ALA A 1 170 ? 13.251 -8.452 -9.451 1.00 98.56 170 ALA A CA 1
ATOM 1325 C C . ALA A 1 170 ? 12.012 -8.582 -10.351 1.00 98.56 170 ALA A C 1
ATOM 1327 O O . ALA A 1 170 ? 11.676 -7.659 -11.088 1.00 98.56 170 ALA A O 1
ATOM 1328 N N . VAL A 1 171 ? 11.254 -9.675 -10.206 1.00 98.69 171 VAL A N 1
ATOM 1329 C CA . VAL A 1 171 ? 10.091 -9.940 -11.067 1.00 98.69 171 VAL A CA 1
ATOM 1330 C C . VAL A 1 171 ? 9.001 -8.887 -10.915 1.00 98.69 171 VAL A C 1
ATOM 1332 O O . VAL A 1 171 ? 8.433 -8.457 -11.917 1.00 98.69 171 VAL A O 1
ATOM 1335 N N . ARG A 1 172 ? 8.693 -8.445 -9.688 1.00 98.50 172 ARG A N 1
ATOM 1336 C CA . ARG A 1 172 ? 7.649 -7.430 -9.481 1.00 98.50 172 ARG A CA 1
ATOM 1337 C C . ARG A 1 172 ? 8.015 -6.096 -10.142 1.00 98.50 172 ARG A C 1
ATOM 1339 O O . ARG A 1 172 ? 7.120 -5.417 -10.643 1.00 98.50 172 ARG A O 1
ATOM 1346 N N . LEU A 1 173 ? 9.301 -5.730 -10.130 1.00 98.69 173 LEU A N 1
ATOM 1347 C CA . LEU A 1 173 ? 9.799 -4.492 -10.720 1.00 98.69 173 LEU A CA 1
ATOM 1348 C C . LEU A 1 173 ? 9.745 -4.583 -12.246 1.00 98.69 173 LEU A C 1
ATOM 1350 O O . LEU A 1 173 ? 9.125 -3.727 -12.874 1.00 98.69 173 LEU A O 1
ATOM 1354 N N . ASP A 1 174 ? 10.313 -5.648 -12.818 1.00 98.56 174 ASP A N 1
ATOM 1355 C CA . ASP A 1 174 ? 10.347 -5.871 -14.266 1.00 98.56 174 ASP A CA 1
ATOM 1356 C C . ASP A 1 174 ? 8.933 -5.933 -14.853 1.00 98.56 174 ASP A C 1
ATOM 1358 O O . ASP A 1 174 ? 8.626 -5.249 -15.832 1.00 98.56 174 ASP A O 1
ATOM 1362 N N . PHE A 1 175 ? 8.040 -6.695 -14.211 1.00 98.75 175 PHE A N 1
ATOM 1363 C CA . PHE A 1 175 ? 6.638 -6.803 -14.609 1.00 98.75 175 PHE A CA 1
ATOM 1364 C C . PHE A 1 175 ? 5.940 -5.439 -14.596 1.00 98.75 175 PHE A C 1
ATOM 1366 O O . PHE A 1 175 ? 5.293 -5.058 -15.574 1.00 98.75 175 PHE A O 1
ATOM 1373 N N . SER A 1 176 ? 6.075 -4.689 -13.500 1.00 98.69 176 SER A N 1
ATOM 1374 C CA . SER A 1 176 ? 5.360 -3.423 -13.332 1.00 98.69 176 SER A CA 1
ATOM 1375 C C . SER A 1 176 ? 5.880 -2.343 -14.278 1.00 98.69 176 SER A C 1
ATOM 1377 O O . SER A 1 176 ? 5.082 -1.631 -14.886 1.00 98.69 176 SER A O 1
ATOM 1379 N N . ALA A 1 177 ? 7.201 -2.254 -14.464 1.00 98.56 177 ALA A N 1
ATOM 1380 C CA . ALA A 1 177 ? 7.809 -1.324 -15.410 1.00 98.56 177 ALA A CA 1
ATOM 1381 C C . ALA A 1 177 ? 7.403 -1.646 -16.857 1.00 98.56 177 ALA A C 1
ATOM 1383 O O . ALA A 1 177 ? 7.016 -0.746 -17.605 1.00 98.56 177 ALA A O 1
ATOM 1384 N N . ALA A 1 178 ? 7.421 -2.927 -17.248 1.00 98.50 178 ALA A N 1
ATOM 1385 C CA . ALA A 1 178 ? 6.985 -3.358 -18.575 1.00 98.50 178 ALA A CA 1
ATOM 1386 C C . ALA A 1 178 ? 5.501 -3.052 -18.825 1.00 98.50 178 ALA A C 1
ATOM 1388 O O . ALA A 1 178 ? 5.154 -2.535 -19.888 1.00 98.50 178 ALA A O 1
ATOM 1389 N N . LEU A 1 179 ? 4.632 -3.308 -17.842 1.00 98.56 179 LEU A N 1
ATOM 1390 C CA . LEU A 1 179 ? 3.203 -3.024 -17.953 1.00 98.56 179 LEU A CA 1
ATOM 1391 C C . LEU A 1 179 ? 2.928 -1.517 -18.058 1.00 98.56 179 LEU A C 1
ATOM 1393 O O . LEU A 1 179 ? 2.193 -1.097 -18.949 1.00 98.56 179 LEU A O 1
ATOM 1397 N N . LEU A 1 180 ? 3.553 -0.684 -17.219 1.00 98.75 180 LEU A N 1
ATOM 1398 C CA . LEU A 1 180 ? 3.415 0.775 -17.313 1.00 98.75 180 LEU A CA 1
ATOM 1399 C C . LEU A 1 180 ? 3.917 1.311 -18.662 1.00 98.75 180 LEU A C 1
ATOM 1401 O O . LEU A 1 180 ? 3.252 2.152 -19.270 1.00 98.75 180 LEU A O 1
ATOM 1405 N N . ARG A 1 181 ? 5.037 0.787 -19.178 1.00 98.19 181 ARG A N 1
ATOM 1406 C CA . ARG A 1 181 ? 5.555 1.135 -20.511 1.00 98.19 181 ARG A CA 1
ATOM 1407 C C . ARG A 1 181 ? 4.582 0.725 -21.622 1.00 98.19 181 ARG A C 1
ATOM 1409 O O . ARG A 1 181 ? 4.308 1.527 -22.510 1.00 98.19 181 ARG A O 1
ATOM 1416 N N . GLY A 1 182 ? 3.990 -0.468 -21.536 1.00 98.06 182 GLY A N 1
ATOM 1417 C CA . GLY A 1 182 ? 2.943 -0.933 -22.456 1.00 98.06 182 GLY A CA 1
ATOM 1418 C C . GLY A 1 182 ? 1.673 -0.071 -22.430 1.00 98.06 182 GLY A C 1
ATOM 1419 O O . GLY A 1 182 ? 0.967 0.026 -23.429 1.00 98.06 182 GLY A O 1
ATOM 1420 N N . LEU A 1 183 ? 1.422 0.621 -21.316 1.00 98.06 183 LEU A N 1
ATOM 1421 C CA . LEU A 1 183 ? 0.362 1.621 -21.163 1.00 98.06 183 LEU A CA 1
ATOM 1422 C C . LEU A 1 183 ? 0.822 3.039 -21.537 1.00 98.06 183 LEU A C 1
ATOM 1424 O O . LEU A 1 183 ? 0.136 4.011 -21.226 1.00 98.06 183 LEU A O 1
ATOM 1428 N N . GLY A 1 184 ? 1.972 3.194 -22.193 1.00 97.75 184 GLY A N 1
ATOM 1429 C CA . GLY A 1 184 ? 2.474 4.480 -22.672 1.00 97.75 184 GLY A CA 1
ATOM 1430 C C . GLY A 1 184 ? 3.002 5.392 -2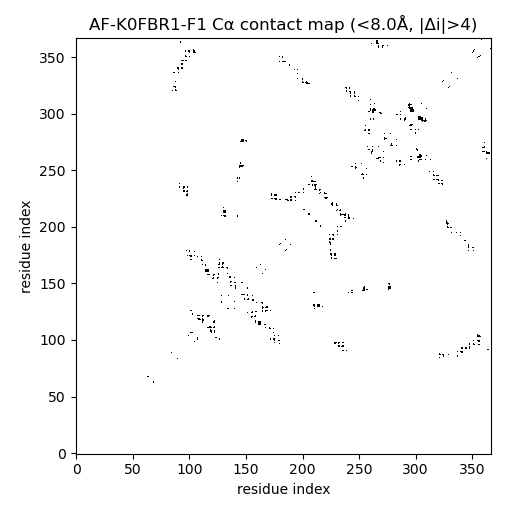1.565 1.00 97.75 184 GLY A C 1
ATOM 1431 O O . GLY A 1 184 ? 2.770 6.599 -21.620 1.00 97.75 184 GLY A O 1
ATOM 1432 N N . ALA A 1 185 ? 3.637 4.845 -20.526 1.00 98.12 185 ALA A N 1
ATOM 1433 C CA . ALA A 1 185 ? 4.435 5.650 -19.604 1.00 98.12 185 ALA A CA 1
ATOM 1434 C C . ALA A 1 185 ? 5.581 6.329 -20.374 1.00 98.12 185 ALA A C 1
ATOM 1436 O O . ALA A 1 185 ? 6.431 5.647 -20.944 1.00 98.12 185 ALA A O 1
ATOM 1437 N N . GLY A 1 186 ? 5.574 7.663 -20.417 1.00 95.75 186 GLY A N 1
ATOM 1438 C CA . GLY A 1 186 ? 6.621 8.445 -21.066 1.00 95.75 186 GLY A CA 1
ATOM 1439 C C . GLY A 1 186 ? 7.855 8.558 -20.173 1.00 95.75 186 GLY A C 1
ATOM 1440 O O . GLY A 1 186 ? 7.743 8.836 -18.978 1.00 95.75 186 GLY A O 1
ATOM 1441 N N . GLU A 1 187 ? 9.036 8.292 -20.732 1.00 97.31 187 GLU A N 1
ATOM 1442 C CA . GLU A 1 187 ? 10.284 8.246 -19.959 1.00 97.31 187 GLU A CA 1
ATOM 1443 C C . GLU A 1 187 ? 10.655 9.610 -19.370 1.00 97.31 187 GLU A C 1
ATOM 1445 O O . GLU A 1 187 ? 11.105 9.668 -18.227 1.00 97.31 187 GLU A O 1
ATOM 1450 N N . ALA A 1 188 ? 10.414 10.702 -20.103 1.00 98.12 188 ALA A N 1
ATOM 1451 C CA . ALA A 1 188 ? 10.701 12.059 -19.641 1.00 98.12 188 ALA A CA 1
ATOM 1452 C C . ALA A 1 188 ? 9.793 12.464 -18.469 1.00 98.12 188 ALA A C 1
ATOM 1454 O O . ALA A 1 188 ? 10.272 12.977 -17.458 1.00 98.12 188 ALA A O 1
ATOM 1455 N N . GLU A 1 189 ? 8.491 12.183 -18.564 1.00 98.06 189 GLU A N 1
ATOM 1456 C CA . GLU A 1 189 ? 7.528 12.430 -17.493 1.00 98.06 189 GLU A CA 1
ATOM 1457 C C . GLU A 1 189 ? 7.843 11.579 -16.257 1.00 98.06 189 GLU A C 1
ATOM 1459 O O . GLU A 1 189 ? 7.790 12.077 -15.131 1.00 98.06 189 GLU A O 1
ATOM 1464 N N . CYS A 1 190 ? 8.229 10.312 -16.453 1.00 98.75 190 CYS A N 1
ATOM 1465 C CA . CYS A 1 190 ? 8.642 9.439 -15.354 1.00 98.75 190 CYS A CA 1
ATOM 1466 C C . CYS A 1 190 ? 9.928 9.939 -14.689 1.00 98.75 190 CYS A C 1
ATOM 1468 O O . CYS A 1 190 ? 9.974 10.026 -13.464 1.00 98.75 190 CYS A O 1
ATOM 1470 N N . ALA A 1 191 ? 10.944 10.321 -15.469 1.00 98.75 191 ALA A N 1
ATOM 1471 C CA . ALA A 1 191 ? 12.192 10.875 -14.949 1.00 98.75 191 ALA A CA 1
ATOM 1472 C C . ALA A 1 191 ? 11.934 12.149 -14.137 1.00 98.75 191 ALA A C 1
ATOM 1474 O O . ALA A 1 191 ? 12.429 12.287 -13.018 1.00 98.75 191 ALA A O 1
ATOM 1475 N N . ARG A 1 192 ? 11.072 13.038 -14.641 1.00 98.56 192 ARG A N 1
ATOM 1476 C CA . ARG A 1 192 ? 10.706 14.261 -13.928 1.00 98.56 192 ARG A CA 1
ATOM 1477 C C . ARG A 1 192 ? 9.958 13.981 -12.622 1.00 98.56 192 ARG A C 1
ATOM 1479 O O . ARG A 1 192 ? 10.249 14.594 -11.596 1.00 98.56 192 ARG A O 1
ATOM 1486 N N . ALA A 1 193 ? 9.030 13.027 -12.622 1.00 98.75 193 ALA A N 1
ATOM 1487 C CA . ALA A 1 193 ? 8.359 12.598 -11.397 1.00 98.75 193 ALA A CA 1
ATOM 1488 C C . ALA A 1 193 ? 9.348 11.987 -10.384 1.00 98.75 193 ALA A C 1
ATOM 1490 O O . ALA A 1 193 ? 9.238 12.247 -9.185 1.00 98.75 193 ALA A O 1
ATOM 1491 N N . VAL A 1 194 ? 10.343 11.227 -10.852 1.00 98.81 194 VAL A N 1
ATOM 1492 C CA . VAL A 1 194 ? 11.418 10.670 -10.015 1.00 98.81 194 VAL A CA 1
ATOM 1493 C C . VAL A 1 194 ? 12.250 11.777 -9.362 1.00 98.81 194 VAL A C 1
ATOM 1495 O O . VAL A 1 194 ? 12.495 11.703 -8.159 1.00 98.81 194 VAL A O 1
ATOM 1498 N N . GLU A 1 195 ? 12.626 12.828 -10.096 1.00 98.56 195 GLU A N 1
ATOM 1499 C CA . GLU A 1 195 ? 13.350 13.984 -9.540 1.00 98.56 195 GLU A CA 1
ATOM 1500 C C . GLU A 1 195 ? 12.592 14.657 -8.386 1.00 98.56 195 GLU A C 1
ATOM 1502 O O . GLU A 1 195 ? 13.202 15.051 -7.392 1.00 98.56 195 GLU A O 1
ATOM 1507 N N . LEU A 1 196 ? 11.264 14.767 -8.501 1.00 98.69 196 LEU A N 1
ATOM 1508 C CA . LEU A 1 196 ? 10.411 15.362 -7.469 1.00 98.69 196 LEU A CA 1
ATOM 1509 C C . LEU A 1 196 ? 10.224 14.438 -6.257 1.00 98.69 196 LEU A C 1
ATOM 1511 O O . LEU A 1 196 ? 10.212 14.906 -5.120 1.00 98.69 196 LEU A O 1
ATOM 1515 N N . LEU A 1 197 ? 10.060 13.132 -6.483 1.00 98.75 197 LEU A N 1
ATOM 1516 C CA . LEU A 1 197 ? 9.672 12.172 -5.445 1.00 98.75 197 LEU A CA 1
ATOM 1517 C C . LEU A 1 197 ? 10.855 11.530 -4.712 1.00 98.75 197 LEU A C 1
ATOM 1519 O O . LEU A 1 197 ? 10.717 11.177 -3.540 1.00 98.75 197 LEU A O 1
ATOM 1523 N N . ALA A 1 198 ? 12.011 11.369 -5.357 1.00 98.69 198 ALA A N 1
ATOM 1524 C CA . ALA A 1 198 ? 13.163 10.710 -4.742 1.00 98.69 198 ALA A CA 1
ATOM 1525 C C . ALA A 1 198 ? 13.690 11.444 -3.491 1.00 98.69 198 ALA A C 1
ATOM 1527 O O . ALA A 1 198 ? 13.947 10.766 -2.495 1.00 98.69 198 ALA A O 1
ATOM 1528 N N . PRO A 1 199 ? 13.813 12.790 -3.461 1.00 98.44 199 PRO A N 1
ATOM 1529 C CA . PRO A 1 199 ? 14.162 13.508 -2.232 1.00 98.44 199 PRO A CA 1
ATOM 1530 C C . PRO A 1 199 ? 13.132 13.296 -1.121 1.00 98.44 199 PRO A C 1
ATOM 1532 O O . PRO A 1 199 ? 13.500 13.000 0.009 1.00 98.44 199 PRO A O 1
ATOM 1535 N N . VAL A 1 200 ? 11.841 13.338 -1.465 1.00 98.69 200 VAL A N 1
ATOM 1536 C CA . VAL A 1 200 ? 10.744 13.117 -0.512 1.00 98.69 200 VAL A CA 1
ATOM 1537 C C . VAL A 1 200 ? 10.831 11.729 0.113 1.00 98.69 200 VAL A C 1
ATOM 1539 O O . VAL A 1 200 ? 10.702 11.596 1.323 1.00 98.69 200 VAL A O 1
ATOM 1542 N N . GLN A 1 201 ? 11.073 10.689 -0.689 1.00 98.62 201 GLN A N 1
ATOM 1543 C CA . GLN A 1 201 ? 11.220 9.327 -0.181 1.00 98.62 201 GLN A CA 1
ATOM 1544 C C . GLN A 1 201 ? 12.468 9.158 0.689 1.00 98.62 201 GLN A C 1
ATOM 1546 O O . GLN A 1 201 ? 12.406 8.417 1.668 1.00 98.62 201 GLN A O 1
ATOM 1551 N N . ARG A 1 202 ? 13.596 9.791 0.338 1.00 98.06 202 ARG A N 1
ATOM 1552 C CA . ARG A 1 202 ? 14.827 9.705 1.141 1.00 98.06 202 ARG A CA 1
ATOM 1553 C C . ARG A 1 202 ? 14.667 10.345 2.516 1.00 98.06 202 ARG A C 1
ATOM 1555 O O . ARG A 1 202 ? 15.156 9.781 3.488 1.00 98.06 202 ARG A O 1
ATOM 1562 N N . ASP A 1 203 ? 13.984 11.485 2.577 1.00 98.12 203 ASP A N 1
ATOM 1563 C CA . ASP A 1 203 ? 13.912 12.313 3.786 1.00 98.12 203 ASP A CA 1
ATOM 1564 C C . ASP A 1 203 ? 12.636 12.063 4.617 1.00 98.12 203 ASP A C 1
ATOM 1566 O O . ASP A 1 203 ? 12.492 12.605 5.714 1.00 98.12 203 ASP A O 1
ATOM 1570 N N . ALA A 1 204 ? 11.694 11.255 4.115 1.00 98.50 204 ALA A N 1
ATOM 1571 C CA . ALA A 1 204 ? 10.459 10.927 4.821 1.00 98.50 204 ALA A CA 1
ATOM 1572 C C . ALA A 1 204 ? 10.715 10.109 6.101 1.00 98.50 204 ALA A C 1
ATOM 1574 O O . ALA A 1 204 ? 11.500 9.163 6.122 1.00 98.50 204 ALA A O 1
ATOM 1575 N N . ASP A 1 205 ? 9.988 10.452 7.166 1.00 98.31 205 ASP A N 1
ATOM 1576 C CA . ASP A 1 205 ? 10.111 9.848 8.492 1.00 98.31 205 ASP A CA 1
ATOM 1577 C C . ASP A 1 205 ? 9.633 8.381 8.483 1.00 98.31 205 ASP A C 1
ATOM 1579 O O . ASP A 1 205 ? 8.446 8.128 8.223 1.00 98.31 205 ASP A O 1
ATOM 1583 N N . PRO A 1 206 ? 10.516 7.408 8.792 1.00 98.44 206 PRO A N 1
ATOM 1584 C CA . PRO A 1 206 ? 10.180 5.989 8.805 1.00 98.44 206 PRO A CA 1
ATOM 1585 C C . PRO A 1 206 ? 9.551 5.511 10.123 1.00 98.44 206 PRO A C 1
ATOM 1587 O O . PRO A 1 206 ? 9.255 4.321 10.258 1.00 98.44 206 PRO A O 1
ATOM 1590 N N . THR A 1 207 ? 9.362 6.385 11.116 1.00 98.25 207 THR A N 1
ATOM 1591 C CA . THR A 1 207 ? 8.902 6.007 12.461 1.00 98.25 207 THR A CA 1
ATOM 1592 C C . THR A 1 207 ? 7.557 5.286 12.416 1.00 98.25 207 THR A C 1
ATOM 1594 O O . THR A 1 207 ? 6.538 5.857 12.031 1.00 98.25 207 THR A O 1
ATOM 1597 N N . GLY A 1 208 ? 7.551 4.015 12.835 1.00 97.75 208 GLY A N 1
ATOM 1598 C CA . GLY A 1 208 ? 6.356 3.168 12.813 1.00 97.75 208 GLY A CA 1
ATOM 1599 C C . GLY A 1 208 ? 5.899 2.759 11.409 1.00 97.75 208 GLY A C 1
ATOM 1600 O O . GLY A 1 208 ? 4.747 2.365 11.251 1.00 97.75 208 GLY A O 1
ATOM 1601 N N . ARG A 1 209 ? 6.774 2.854 10.395 1.00 98.50 209 ARG A N 1
ATOM 1602 C CA . ARG A 1 209 ? 6.442 2.587 8.987 1.00 98.50 209 ARG A CA 1
ATOM 1603 C C . ARG A 1 209 ? 7.321 1.497 8.370 1.00 98.50 209 ARG A C 1
ATOM 1605 O O . ARG A 1 209 ? 8.216 1.799 7.577 1.00 98.50 209 ARG A O 1
ATOM 1612 N N . PRO A 1 210 ? 7.124 0.223 8.759 1.00 98.50 210 PRO A N 1
ATOM 1613 C CA . PRO A 1 210 ? 7.997 -0.866 8.336 1.00 98.50 210 PRO A CA 1
ATOM 1614 C C . PRO A 1 210 ? 7.943 -1.137 6.827 1.00 98.50 210 PRO A C 1
ATOM 1616 O O . PRO A 1 210 ? 8.988 -1.407 6.238 1.00 98.50 210 PRO A O 1
ATOM 1619 N N . LEU A 1 211 ? 6.771 -1.058 6.182 1.00 98.62 211 LEU A N 1
ATOM 1620 C CA . LEU A 1 211 ? 6.658 -1.319 4.743 1.00 98.62 211 LEU A CA 1
ATOM 1621 C C . LEU A 1 211 ? 7.295 -0.199 3.931 1.00 98.62 211 LEU A C 1
ATOM 1623 O O . LEU A 1 211 ? 7.996 -0.473 2.953 1.00 98.62 211 LEU A O 1
ATOM 1627 N N . PHE A 1 212 ? 7.092 1.048 4.355 1.00 98.81 212 PHE A N 1
ATOM 1628 C CA . PHE A 1 212 ? 7.807 2.179 3.780 1.00 98.81 212 PHE A CA 1
ATOM 1629 C C . PHE A 1 212 ? 9.313 2.030 3.939 1.00 98.81 212 PHE A C 1
ATOM 1631 O O . PHE A 1 212 ? 10.013 2.044 2.934 1.00 98.81 212 PHE A O 1
ATOM 1638 N N . ALA A 1 213 ? 9.803 1.860 5.171 1.00 98.69 213 ALA A N 1
ATOM 1639 C CA . ALA A 1 213 ? 11.233 1.809 5.458 1.00 98.69 213 ALA A CA 1
ATOM 1640 C C . ALA A 1 213 ? 11.924 0.698 4.654 1.00 98.69 213 ALA A C 1
ATOM 1642 O O . ALA A 1 213 ? 12.986 0.912 4.074 1.00 98.69 213 ALA A O 1
ATOM 1643 N N . ALA A 1 214 ? 11.278 -0.464 4.547 1.00 98.75 214 ALA A N 1
ATOM 1644 C CA . ALA A 1 214 ? 11.778 -1.585 3.770 1.00 98.75 214 ALA A CA 1
ATOM 1645 C C . ALA A 1 214 ? 11.814 -1.312 2.256 1.00 98.75 214 ALA A C 1
ATOM 1647 O O . ALA A 1 214 ? 12.788 -1.666 1.601 1.00 98.75 214 ALA A O 1
ATOM 1648 N N . ASN A 1 215 ? 10.792 -0.660 1.684 1.00 98.75 215 ASN A N 1
ATOM 1649 C CA . ASN A 1 215 ? 10.817 -0.269 0.267 1.00 98.75 215 ASN A CA 1
ATOM 1650 C C . ASN A 1 215 ? 11.801 0.882 -0.004 1.00 98.75 215 ASN A C 1
ATOM 1652 O O . ASN A 1 215 ? 12.467 0.878 -1.033 1.00 98.75 215 ASN A O 1
ATOM 1656 N N . ALA A 1 216 ? 11.906 1.847 0.910 1.00 98.38 216 ALA A N 1
ATOM 1657 C CA . ALA A 1 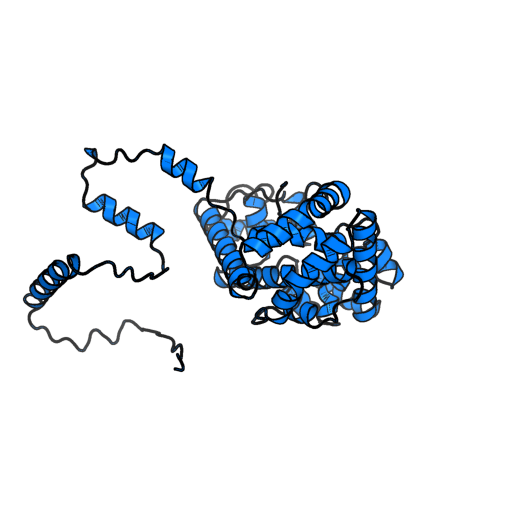216 ? 12.796 3.003 0.825 1.00 98.38 216 ALA A CA 1
ATOM 1658 C C . ALA A 1 216 ? 14.286 2.629 0.892 1.00 98.38 216 ALA A C 1
ATOM 1660 O O . ALA A 1 216 ? 15.121 3.367 0.377 1.00 98.38 216 ALA A O 1
ATOM 1661 N N . ALA A 1 217 ? 14.613 1.492 1.516 1.00 98.12 217 ALA A N 1
ATOM 1662 C CA . ALA A 1 217 ? 15.969 0.951 1.582 1.00 98.12 217 ALA A CA 1
ATOM 1663 C C . ALA A 1 217 ? 16.410 0.221 0.298 1.00 98.12 217 ALA A C 1
ATOM 1665 O O . ALA A 1 217 ? 17.594 -0.086 0.148 1.00 98.12 217 ALA A O 1
ATOM 1666 N N . LEU A 1 218 ? 15.484 -0.085 -0.621 1.00 98.38 218 LEU A N 1
ATOM 1667 C CA . LEU A 1 218 ? 15.825 -0.713 -1.896 1.00 98.38 218 LEU A CA 1
ATOM 1668 C C . LEU A 1 218 ? 16.559 0.285 -2.806 1.00 98.38 218 LEU A C 1
ATOM 1670 O O . LEU A 1 218 ? 16.220 1.470 -2.813 1.00 98.38 218 LEU A O 1
ATOM 1674 N N . PRO A 1 219 ? 17.535 -0.171 -3.612 1.00 97.06 219 PRO A N 1
ATOM 1675 C CA . PRO A 1 219 ? 18.187 0.697 -4.581 1.00 97.06 219 PRO A CA 1
ATOM 1676 C C . PRO A 1 219 ? 17.167 1.195 -5.605 1.00 97.06 219 PRO A C 1
ATOM 1678 O O . PRO A 1 219 ? 16.384 0.413 -6.150 1.00 97.06 219 PRO A O 1
ATOM 1681 N N . LEU A 1 220 ? 17.194 2.498 -5.888 1.00 97.88 220 LEU A N 1
ATOM 1682 C CA . LEU A 1 220 ? 16.360 3.068 -6.935 1.00 97.88 220 LEU A CA 1
ATOM 1683 C C . LEU A 1 220 ? 16.899 2.622 -8.310 1.00 97.88 220 LEU A C 1
ATOM 1685 O O . LEU A 1 220 ? 18.087 2.825 -8.577 1.00 97.88 220 LEU A O 1
ATOM 1689 N N . PRO A 1 221 ? 16.071 2.018 -9.182 1.00 97.75 221 PRO A N 1
ATOM 1690 C CA . PRO A 1 221 ? 16.483 1.639 -10.531 1.00 97.75 221 PRO A CA 1
ATOM 1691 C C . PRO A 1 221 ? 16.947 2.843 -11.356 1.00 97.75 221 PRO A C 1
ATOM 1693 O O . PRO A 1 221 ? 16.441 3.948 -11.186 1.00 97.75 221 PRO A O 1
ATOM 1696 N N . ALA A 1 222 ? 17.871 2.621 -12.294 1.00 97.62 222 ALA A N 1
ATOM 1697 C CA . ALA A 1 222 ? 18.268 3.653 -13.255 1.00 97.62 222 ALA A CA 1
ATOM 1698 C C . ALA A 1 222 ? 17.197 3.899 -14.340 1.00 97.62 222 ALA A C 1
ATOM 1700 O O . ALA A 1 222 ? 17.114 5.001 -14.872 1.00 97.62 222 ALA A O 1
ATOM 1701 N N . ASP A 1 223 ? 16.378 2.886 -14.659 1.00 98.25 223 ASP A N 1
ATOM 1702 C CA . ASP A 1 223 ? 15.232 3.008 -15.572 1.00 98.25 223 ASP A CA 1
ATOM 1703 C C . ASP A 1 223 ? 14.168 3.953 -14.978 1.00 98.25 223 ASP A C 1
ATOM 1705 O O . ASP A 1 223 ? 13.630 3.637 -13.911 1.00 98.25 223 ASP A O 1
ATOM 1709 N N . PRO A 1 224 ? 13.806 5.070 -15.643 1.00 98.62 224 PRO A N 1
ATOM 1710 C CA . PRO A 1 224 ? 12.859 6.044 -15.099 1.00 98.62 224 PRO A CA 1
ATOM 1711 C C . PRO A 1 224 ? 11.476 5.468 -14.780 1.00 98.62 224 PRO A C 1
ATOM 1713 O O . PRO A 1 224 ? 10.860 5.860 -13.788 1.00 98.62 224 PRO A O 1
ATOM 1716 N N . VAL A 1 225 ? 10.979 4.527 -15.592 1.00 98.81 225 VAL A N 1
ATOM 1717 C CA . VAL A 1 225 ? 9.655 3.913 -15.383 1.00 98.81 225 VAL A CA 1
ATOM 1718 C C . VAL A 1 225 ? 9.681 3.002 -14.153 1.00 98.81 225 VAL A C 1
ATOM 1720 O O . VAL A 1 225 ? 8.824 3.123 -13.274 1.00 98.81 225 VAL A O 1
ATOM 1723 N N . GLY A 1 226 ? 10.690 2.131 -14.045 1.00 98.75 226 GLY A N 1
ATOM 1724 C CA . GLY A 1 226 ? 10.916 1.310 -12.855 1.00 98.75 226 GLY A CA 1
ATOM 1725 C C . GLY A 1 226 ? 11.160 2.139 -11.589 1.00 98.75 226 GLY A C 1
ATOM 1726 O O . GLY A 1 226 ? 10.614 1.822 -10.530 1.00 98.75 226 GLY A O 1
ATOM 1727 N N . ALA A 1 227 ? 11.912 3.237 -11.691 1.00 98.88 227 ALA A N 1
ATOM 1728 C CA . ALA A 1 227 ? 12.151 4.168 -10.592 1.00 98.88 227 ALA A CA 1
ATOM 1729 C C . ALA A 1 227 ? 10.864 4.847 -10.109 1.00 98.88 227 ALA A C 1
ATOM 1731 O O . ALA A 1 227 ? 10.603 4.875 -8.904 1.00 98.88 227 ALA A O 1
ATOM 1732 N N . LEU A 1 228 ? 10.020 5.330 -11.029 1.00 98.88 228 LEU A N 1
ATOM 1733 C CA . LEU A 1 228 ? 8.713 5.888 -10.683 1.00 98.88 228 LEU A CA 1
ATOM 1734 C C . LEU A 1 228 ? 7.847 4.850 -9.963 1.00 98.88 228 LEU A C 1
ATOM 1736 O O . LEU A 1 228 ? 7.260 5.159 -8.926 1.00 98.88 228 LEU A O 1
ATOM 1740 N N . TRP A 1 229 ? 7.784 3.617 -10.473 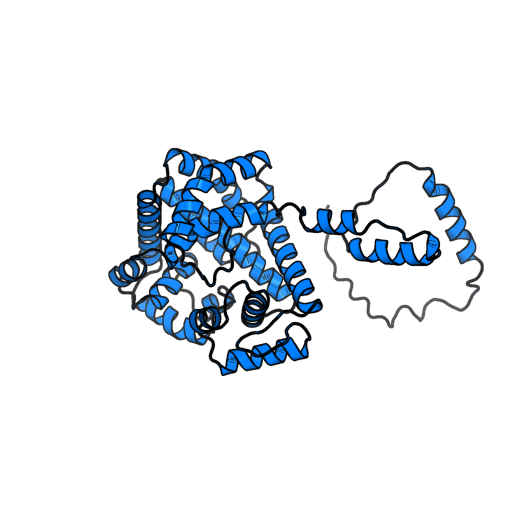1.00 98.81 229 TRP A N 1
ATOM 1741 C CA . TRP A 1 229 ? 7.007 2.555 -9.835 1.00 98.81 229 TRP A CA 1
ATOM 1742 C C . TRP A 1 229 ? 7.522 2.220 -8.425 1.00 98.81 229 TRP A C 1
ATOM 1744 O O . TRP A 1 229 ? 6.727 2.059 -7.492 1.00 98.81 229 TRP A O 1
ATOM 1754 N N . GLN A 1 230 ? 8.844 2.165 -8.232 1.00 98.81 230 GLN A N 1
ATOM 1755 C CA . GLN A 1 230 ? 9.439 1.905 -6.920 1.00 98.81 230 GLN A CA 1
ATOM 1756 C C . GLN A 1 230 ? 9.162 3.057 -5.936 1.00 98.81 230 GLN A C 1
ATOM 1758 O O . GLN A 1 230 ? 8.803 2.795 -4.789 1.00 98.81 230 GLN A O 1
ATOM 1763 N N . LEU A 1 231 ? 9.227 4.320 -6.374 1.00 98.88 231 LEU A N 1
ATOM 1764 C CA . LEU A 1 231 ? 8.873 5.479 -5.541 1.00 98.88 231 LEU A CA 1
ATOM 1765 C C . LEU A 1 231 ? 7.379 5.529 -5.211 1.00 98.88 231 LEU A C 1
ATOM 1767 O O . LEU A 1 231 ? 7.022 5.789 -4.061 1.00 98.88 231 LEU A O 1
ATOM 1771 N N . ALA A 1 232 ? 6.507 5.235 -6.181 1.00 98.81 232 ALA A N 1
ATOM 1772 C CA . ALA A 1 232 ? 5.070 5.112 -5.954 1.00 98.81 232 ALA A CA 1
ATOM 1773 C C . ALA A 1 232 ? 4.781 4.042 -4.893 1.00 98.81 232 ALA A C 1
ATOM 1775 O O . ALA A 1 232 ? 4.019 4.299 -3.964 1.00 98.81 232 ALA A O 1
ATOM 1776 N N . SER A 1 233 ? 5.459 2.891 -4.981 1.00 98.75 233 SER A N 1
ATOM 1777 C CA . SER A 1 233 ? 5.378 1.799 -4.006 1.00 98.75 233 SER A CA 1
ATOM 1778 C C . SER A 1 233 ? 5.840 2.222 -2.610 1.00 98.75 233 SER A C 1
ATOM 1780 O O . SER A 1 233 ? 5.115 2.013 -1.641 1.00 98.75 233 SER A O 1
ATOM 1782 N N . SER A 1 234 ? 7.002 2.868 -2.489 1.00 98.75 234 SER A N 1
ATOM 1783 C CA . SER A 1 234 ? 7.499 3.357 -1.198 1.00 98.75 234 SER A CA 1
ATOM 1784 C C . SER A 1 234 ? 6.536 4.376 -0.578 1.00 98.75 234 SER A C 1
ATOM 1786 O O . SER A 1 234 ? 6.089 4.203 0.553 1.00 98.75 234 SER A O 1
ATOM 1788 N N . LEU A 1 235 ? 6.155 5.423 -1.316 1.00 98.62 235 LEU A N 1
ATOM 1789 C CA . LEU A 1 235 ? 5.346 6.524 -0.780 1.00 98.62 235 LEU A CA 1
ATOM 1790 C C . LEU A 1 235 ? 3.900 6.121 -0.479 1.00 98.62 235 LEU A C 1
ATOM 1792 O O . LEU A 1 235 ? 3.302 6.638 0.469 1.00 98.62 235 LEU A O 1
ATOM 1796 N N . ARG A 1 236 ? 3.329 5.170 -1.228 1.00 97.75 236 ARG A N 1
ATOM 1797 C CA . ARG A 1 236 ? 2.020 4.624 -0.864 1.00 97.75 236 ARG A CA 1
ATOM 1798 C C . ARG A 1 236 ? 2.090 3.772 0.398 1.00 97.75 236 ARG A C 1
ATOM 1800 O O . ARG A 1 236 ? 1.174 3.857 1.210 1.00 97.75 236 ARG A O 1
ATOM 1807 N N . GLU A 1 237 ? 3.168 3.008 0.612 1.00 98.38 237 GLU A N 1
ATOM 1808 C CA . GLU A 1 237 ? 3.332 2.260 1.865 1.00 98.38 237 GLU A CA 1
ATOM 1809 C C . GLU A 1 237 ? 3.610 3.207 3.035 1.00 98.38 237 GLU A C 1
ATOM 1811 O O . GLU A 1 237 ? 3.126 2.952 4.131 1.00 98.38 237 GLU A O 1
ATOM 1816 N N . HIS A 1 238 ? 4.262 4.357 2.804 1.00 98.56 238 HIS A N 1
ATOM 1817 C CA . HIS A 1 238 ? 4.371 5.410 3.823 1.00 98.56 238 HIS A CA 1
ATOM 1818 C C . HIS A 1 238 ? 2.988 5.824 4.297 1.00 98.56 238 HIS A C 1
ATOM 1820 O O . HIS A 1 238 ? 2.689 5.719 5.487 1.00 98.56 238 HIS A O 1
ATOM 1826 N N . ARG A 1 239 ? 2.101 6.202 3.373 1.00 98.19 239 ARG A N 1
ATOM 1827 C CA . ARG A 1 239 ? 0.715 6.532 3.715 1.00 98.19 239 ARG A CA 1
ATOM 1828 C C . ARG A 1 239 ? -0.023 5.348 4.350 1.00 98.19 239 ARG A C 1
ATOM 1830 O O . ARG A 1 239 ? -0.755 5.559 5.313 1.00 98.19 239 ARG A O 1
ATOM 1837 N N . GLY A 1 240 ? 0.165 4.137 3.829 1.00 97.12 240 GLY A N 1
ATOM 1838 C CA . GLY A 1 240 ? -0.467 2.908 4.310 1.00 97.12 240 GLY A CA 1
ATOM 1839 C C . GLY A 1 240 ? -0.127 2.591 5.766 1.00 97.12 240 GLY A C 1
ATOM 1840 O O . GLY A 1 240 ? -1.032 2.418 6.578 1.00 97.12 240 GLY A O 1
ATOM 1841 N N . ASP A 1 241 ? 1.154 2.610 6.125 1.00 98.38 241 ASP A N 1
ATOM 1842 C CA . ASP A 1 241 ? 1.608 2.408 7.502 1.00 98.38 241 ASP A CA 1
ATOM 1843 C C . ASP A 1 241 ? 1.045 3.495 8.440 1.00 98.38 241 ASP A C 1
ATOM 1845 O O . ASP A 1 241 ? 0.559 3.209 9.536 1.00 98.38 241 ASP A O 1
ATOM 1849 N N . GLY A 1 242 ? 1.005 4.751 7.975 1.00 98.12 242 GLY A N 1
ATOM 1850 C CA . GLY A 1 242 ? 0.366 5.851 8.706 1.00 98.12 242 GLY A CA 1
ATOM 1851 C C . GLY A 1 242 ? -1.142 5.667 8.893 1.00 98.12 242 GLY A C 1
ATOM 1852 O O . GLY A 1 242 ? -1.686 6.055 9.926 1.00 98.12 242 GLY A O 1
ATOM 1853 N N . HIS A 1 243 ? -1.820 5.048 7.925 1.00 97.38 243 HIS A N 1
ATOM 1854 C CA . HIS A 1 243 ? -3.231 4.692 8.039 1.00 97.38 243 HIS A CA 1
ATOM 1855 C C . HIS A 1 243 ? -3.445 3.605 9.094 1.00 97.38 243 HIS A C 1
ATOM 1857 O O . HIS A 1 243 ? -4.347 3.731 9.918 1.00 97.38 243 HIS A O 1
ATOM 1863 N N . VAL A 1 244 ? -2.590 2.578 9.130 1.00 97.69 244 VAL A N 1
ATOM 1864 C CA . VAL A 1 244 ? -2.632 1.543 10.176 1.00 97.69 244 VAL A CA 1
ATOM 1865 C C . VAL A 1 244 ? -2.438 2.168 11.558 1.00 97.69 244 VAL A C 1
ATOM 1867 O O . VAL A 1 244 ? -3.229 1.901 12.461 1.00 97.69 244 VAL A O 1
ATOM 1870 N N . ALA A 1 245 ? -1.463 3.067 11.715 1.00 98.12 245 ALA A N 1
ATOM 1871 C CA . ALA A 1 245 ? -1.274 3.804 12.964 1.00 98.12 245 ALA A CA 1
ATOM 1872 C C . ALA A 1 245 ? -2.510 4.645 13.340 1.00 98.12 245 ALA A C 1
ATOM 1874 O O . ALA A 1 245 ? -2.912 4.665 14.504 1.00 98.12 245 ALA A O 1
ATOM 1875 N N . ALA A 1 246 ? -3.159 5.294 12.365 1.00 98.25 246 ALA A N 1
ATOM 1876 C CA . ALA A 1 246 ? -4.392 6.043 12.596 1.00 98.25 246 ALA A CA 1
ATOM 1877 C C . ALA A 1 246 ? -5.555 5.140 13.040 1.00 98.25 246 ALA A C 1
ATOM 1879 O O . ALA A 1 246 ? -6.305 5.539 13.927 1.00 98.25 246 ALA A O 1
ATOM 1880 N N . LEU A 1 247 ? -5.698 3.936 12.475 1.00 98.00 247 LEU A N 1
ATOM 1881 C CA . LEU A 1 247 ? -6.703 2.958 12.909 1.00 98.00 247 LEU A CA 1
ATOM 1882 C C . LEU A 1 247 ? -6.474 2.538 14.363 1.00 98.00 247 LEU A C 1
ATOM 1884 O O . LEU A 1 247 ? -7.392 2.632 15.179 1.00 98.00 247 LEU A O 1
ATOM 1888 N N . VAL A 1 248 ? -5.235 2.170 14.702 1.00 97.62 248 VAL A N 1
ATOM 1889 C CA . VAL A 1 248 ? -4.855 1.779 16.067 1.00 97.62 248 VAL A CA 1
ATOM 1890 C C . VAL A 1 248 ? -5.139 2.909 17.059 1.00 97.62 248 VAL A C 1
ATOM 1892 O O . VAL A 1 248 ? -5.795 2.680 18.073 1.00 97.62 248 VAL A O 1
ATOM 1895 N N . ALA A 1 249 ? -4.731 4.143 16.745 1.00 98.19 249 ALA A N 1
ATOM 1896 C CA . ALA A 1 249 ? -4.954 5.310 17.604 1.00 98.19 249 ALA A CA 1
ATOM 1897 C C . ALA A 1 249 ? -6.444 5.640 17.828 1.00 98.19 249 ALA A C 1
ATOM 1899 O O . ALA A 1 249 ? -6.789 6.280 18.817 1.00 98.19 249 ALA A O 1
ATOM 1900 N N . HIS A 1 250 ? -7.326 5.201 16.927 1.00 98.19 250 HIS A N 1
ATOM 1901 C CA . HIS A 1 250 ? -8.775 5.383 17.032 1.00 98.19 250 HIS A CA 1
ATOM 1902 C C . HIS A 1 250 ? -9.515 4.136 17.542 1.00 98.19 250 HIS A C 1
ATOM 1904 O O . HIS A 1 250 ? -10.747 4.113 17.524 1.00 98.19 250 HIS A O 1
ATOM 1910 N N . GLY A 1 251 ? -8.795 3.106 18.001 1.00 96.81 251 GLY A N 1
ATOM 1911 C CA . GLY A 1 251 ? -9.403 1.882 18.523 1.00 96.81 251 GLY A CA 1
ATOM 1912 C C . GLY A 1 251 ? -10.175 1.104 17.457 1.00 96.81 251 GLY A C 1
ATOM 1913 O O . GLY A 1 251 ? -11.283 0.626 17.719 1.00 96.81 251 GLY A O 1
ATOM 1914 N N . LEU A 1 252 ? -9.622 1.037 16.242 1.00 97.62 252 LEU A N 1
ATOM 1915 C CA . LEU A 1 252 ? -10.131 0.214 15.151 1.00 97.62 252 LEU A CA 1
ATOM 1916 C C . LEU A 1 252 ? -9.108 -0.846 14.759 1.00 97.62 252 LEU A C 1
ATOM 1918 O O . LEU A 1 252 ? -7.936 -0.559 14.511 1.00 97.62 252 LEU A O 1
ATOM 1922 N N . THR A 1 253 ? -9.581 -2.078 14.632 1.00 95.81 253 THR A N 1
ATOM 1923 C CA . THR A 1 253 ? -8.836 -3.140 13.957 1.00 95.81 253 THR A CA 1
ATOM 1924 C C . THR A 1 253 ? -8.936 -2.976 12.439 1.00 95.81 253 THR A C 1
ATOM 1926 O O . THR A 1 253 ? -9.844 -2.326 11.915 1.00 95.81 253 THR A O 1
ATOM 1929 N N . GLY A 1 254 ? -8.036 -3.614 11.687 1.00 93.44 254 GLY A N 1
ATOM 1930 C CA . GLY A 1 254 ? -8.143 -3.592 10.228 1.00 93.44 254 GLY A CA 1
ATOM 1931 C C . GLY A 1 254 ? -9.397 -4.300 9.694 1.00 93.44 254 GLY A C 1
ATOM 1932 O O . GLY A 1 254 ? -9.912 -3.895 8.656 1.00 93.44 254 GLY A O 1
ATOM 1933 N N . ARG A 1 255 ? -9.954 -5.287 10.416 1.00 94.56 255 ARG A N 1
ATOM 1934 C CA . ARG A 1 255 ? -11.231 -5.937 10.053 1.00 94.56 255 ARG A CA 1
ATOM 1935 C C . ARG A 1 255 ? -12.412 -4.986 10.209 1.00 94.56 255 ARG A C 1
ATOM 1937 O O . ARG A 1 255 ? -13.216 -4.848 9.293 1.00 94.56 255 ARG A O 1
ATOM 1944 N N . GLU A 1 256 ? -12.473 -4.286 11.337 1.00 96.88 256 GLU A N 1
ATOM 1945 C CA . GLU A 1 256 ? -13.489 -3.262 11.581 1.00 96.88 256 GLU A CA 1
ATOM 1946 C C . GLU A 1 256 ? -13.409 -2.148 10.536 1.00 96.88 256 GLU A C 1
ATOM 1948 O O . GLU A 1 256 ? -14.425 -1.756 9.962 1.00 96.88 256 GLU A O 1
ATOM 1953 N N . ALA A 1 257 ? -12.192 -1.696 10.217 1.00 95.56 257 ALA A N 1
ATOM 1954 C CA . ALA A 1 257 ? -11.968 -0.708 9.172 1.00 95.56 257 ALA A CA 1
ATOM 1955 C C . ALA A 1 257 ? -12.533 -1.172 7.821 1.00 95.56 257 ALA A C 1
ATOM 1957 O O . ALA A 1 257 ? -13.213 -0.398 7.154 1.00 95.56 257 ALA A O 1
ATOM 1958 N N . LEU A 1 258 ? -12.322 -2.434 7.427 1.00 94.38 258 LEU A N 1
ATOM 1959 C CA . LEU A 1 258 ? -12.865 -2.984 6.178 1.00 94.38 258 LEU A CA 1
ATOM 1960 C C . LEU A 1 258 ? -14.393 -2.936 6.127 1.00 94.38 258 LEU A C 1
ATOM 1962 O O . LEU A 1 258 ? -14.950 -2.499 5.120 1.00 94.38 258 LEU A O 1
ATOM 1966 N N . ILE A 1 259 ? -15.066 -3.337 7.206 1.00 96.31 259 ILE A N 1
ATOM 1967 C CA . ILE A 1 259 ? -16.531 -3.278 7.292 1.00 96.31 259 ILE A CA 1
ATOM 1968 C C . ILE A 1 259 ? -17.006 -1.830 7.220 1.00 96.31 259 ILE A C 1
ATOM 1970 O O . ILE A 1 259 ? -17.956 -1.540 6.500 1.00 96.31 259 ILE A O 1
ATOM 1974 N N . MET A 1 260 ? -16.321 -0.897 7.885 1.00 96.69 260 MET A N 1
ATOM 1975 C CA . MET A 1 260 ? -16.650 0.526 7.790 1.00 96.69 260 MET A CA 1
ATOM 1976 C C . MET A 1 260 ? -16.471 1.083 6.367 1.00 96.69 260 MET A C 1
ATOM 1978 O O . MET A 1 260 ? -17.266 1.921 5.949 1.00 96.69 260 MET A O 1
ATOM 1982 N N . GLN A 1 261 ? -15.487 0.609 5.590 1.00 93.75 261 GLN A N 1
ATOM 1983 C CA . GLN A 1 261 ? -15.328 0.987 4.175 1.00 93.75 261 GLN A CA 1
ATOM 1984 C C . GLN A 1 261 ? -16.473 0.442 3.305 1.00 93.75 261 GLN A C 1
ATOM 1986 O O . GLN A 1 261 ? -16.964 1.152 2.423 1.00 93.75 261 GLN A O 1
ATOM 1991 N N . VAL A 1 262 ? -16.930 -0.789 3.567 1.00 95.56 262 VAL A N 1
ATOM 1992 C CA . VAL A 1 262 ? -18.123 -1.356 2.913 1.00 95.56 262 VAL A CA 1
ATOM 1993 C C . VAL A 1 262 ? -19.374 -0.572 3.304 1.00 95.56 262 VAL A C 1
ATOM 1995 O O . VAL A 1 262 ? -20.145 -0.172 2.436 1.00 95.56 262 VAL A O 1
ATOM 1998 N N . ALA A 1 263 ? -19.523 -0.247 4.587 1.00 97.06 263 ALA A N 1
ATOM 1999 C CA . ALA A 1 263 ? -20.631 0.541 5.113 1.00 97.06 263 ALA A CA 1
ATOM 2000 C C . ALA A 1 263 ? -20.654 1.991 4.590 1.00 97.06 263 ALA A C 1
ATOM 2002 O O . ALA A 1 263 ? -21.703 2.638 4.579 1.00 97.06 263 ALA A O 1
ATOM 2003 N N . ALA A 1 264 ? -19.499 2.502 4.154 1.00 95.06 264 ALA A N 1
ATOM 2004 C CA . ALA A 1 264 ? -19.347 3.777 3.457 1.00 95.06 264 ALA A CA 1
ATOM 2005 C C . ALA A 1 264 ? -19.640 3.686 1.946 1.00 95.06 264 ALA A C 1
ATOM 2007 O O . ALA A 1 264 ? -19.534 4.691 1.245 1.00 95.06 264 ALA A O 1
ATOM 2008 N N . GLY A 1 265 ? -19.960 2.496 1.428 1.00 92.88 265 GLY A N 1
ATOM 2009 C CA . GLY A 1 265 ? -20.241 2.258 0.014 1.00 92.88 265 GLY A CA 1
ATOM 2010 C C . GLY A 1 265 ? -19.005 2.256 -0.889 1.00 92.88 265 GLY A C 1
ATOM 2011 O O . GLY A 1 265 ? -19.154 2.377 -2.104 1.00 92.88 265 GLY A O 1
ATOM 2012 N N . LYS A 1 266 ? -17.782 2.131 -0.344 1.00 90.06 266 LYS A N 1
ATOM 2013 C CA . LYS A 1 266 ? -16.560 2.172 -1.172 1.00 90.06 266 LYS A CA 1
ATOM 2014 C C . LYS A 1 266 ? -16.298 0.872 -1.940 1.00 90.06 266 LYS A C 1
ATOM 2016 O O . LYS A 1 266 ? -15.608 0.893 -2.957 1.00 90.06 266 LYS A O 1
ATOM 2021 N N . ALA A 1 267 ? -16.835 -0.244 -1.458 1.00 90.19 267 ALA A N 1
ATOM 2022 C CA . ALA A 1 267 ? -16.850 -1.541 -2.127 1.00 90.19 267 ALA A CA 1
ATOM 2023 C C . ALA A 1 267 ? -17.983 -2.400 -1.536 1.00 90.19 267 ALA A C 1
ATOM 2025 O O . ALA A 1 267 ? -18.335 -2.200 -0.374 1.00 90.19 267 ALA A O 1
ATOM 2026 N N . PRO A 1 268 ? -18.546 -3.360 -2.286 1.00 93.06 268 PRO A N 1
ATOM 2027 C CA . PRO A 1 268 ? -19.518 -4.295 -1.743 1.00 93.06 268 PRO A CA 1
ATOM 2028 C C . PRO A 1 268 ? -18.843 -5.342 -0.849 1.00 93.06 268 PRO A C 1
ATOM 2030 O O . PRO A 1 268 ? -17.693 -5.740 -1.071 1.00 93.06 268 PRO A O 1
ATOM 2033 N N . GLU A 1 269 ? -19.601 -5.833 0.128 1.00 94.94 269 GLU A N 1
ATOM 2034 C CA . GLU A 1 269 ? -19.208 -6.922 1.026 1.00 94.94 269 GLU A CA 1
ATOM 2035 C C . GLU A 1 269 ? -18.722 -8.155 0.246 1.00 94.94 269 GLU A C 1
ATOM 2037 O O . GLU A 1 269 ? -17.634 -8.665 0.519 1.00 94.94 269 GLU A O 1
ATOM 2042 N N . SER A 1 270 ? -19.459 -8.537 -0.802 1.00 94.25 270 SER A N 1
ATOM 2043 C CA . SER A 1 270 ? -19.185 -9.706 -1.647 1.00 94.25 270 SER A CA 1
ATOM 2044 C C . SER A 1 270 ? -17.831 -9.675 -2.361 1.00 94.25 270 SER A C 1
ATOM 2046 O O . SER A 1 270 ? -17.337 -10.718 -2.784 1.00 94.25 270 SER A O 1
ATOM 2048 N N . VAL A 1 271 ? -17.209 -8.499 -2.486 1.00 92.69 271 VAL A N 1
ATOM 2049 C CA . VAL A 1 271 ? -15.832 -8.351 -2.978 1.00 92.69 271 VAL A CA 1
ATOM 2050 C C . VAL A 1 271 ? -14.856 -8.271 -1.810 1.00 92.69 271 VAL A C 1
ATOM 2052 O O . VAL A 1 271 ? -13.826 -8.945 -1.822 1.00 92.69 271 VAL A O 1
ATOM 2055 N N . MET A 1 272 ? -15.158 -7.455 -0.797 1.00 93.31 272 MET A N 1
ATOM 2056 C CA . MET A 1 272 ? -14.214 -7.161 0.280 1.00 93.31 272 MET A CA 1
ATOM 2057 C C . MET A 1 272 ? -13.948 -8.372 1.181 1.00 93.31 272 MET A C 1
ATOM 2059 O O . MET A 1 272 ? -12.788 -8.685 1.450 1.00 93.31 272 MET A O 1
ATOM 2063 N N . ARG A 1 273 ? -14.995 -9.077 1.627 1.00 95.31 273 ARG A N 1
ATOM 2064 C CA . ARG A 1 273 ? -14.879 -10.212 2.551 1.00 95.31 273 ARG A CA 1
ATOM 2065 C C . ARG A 1 273 ? -14.006 -11.344 1.982 1.00 95.31 273 ARG A C 1
ATOM 2067 O O . ARG A 1 273 ? -12.996 -11.671 2.618 1.00 95.31 273 ARG A O 1
ATOM 2074 N N . PRO A 1 274 ? -14.297 -11.920 0.794 1.00 94.06 274 PRO A N 1
ATOM 2075 C CA . PRO A 1 274 ? -13.467 -12.993 0.246 1.00 94.06 274 PRO A CA 1
ATOM 2076 C C . PRO A 1 274 ? -12.059 -12.520 -0.135 1.00 94.06 274 PRO A C 1
ATOM 2078 O O . PRO A 1 274 ? -11.098 -13.259 0.080 1.00 94.06 274 PRO A O 1
ATOM 2081 N N . ALA A 1 275 ? -11.892 -11.283 -0.625 1.00 93.12 275 ALA A N 1
ATOM 2082 C CA . ALA A 1 275 ? -10.573 -10.735 -0.965 1.00 93.12 275 ALA A CA 1
ATOM 2083 C C . ALA A 1 275 ? -9.652 -10.548 0.254 1.00 93.12 275 ALA A C 1
ATOM 2085 O O . ALA A 1 275 ? -8.442 -10.389 0.098 1.00 93.12 275 ALA A O 1
ATOM 2086 N N . ARG A 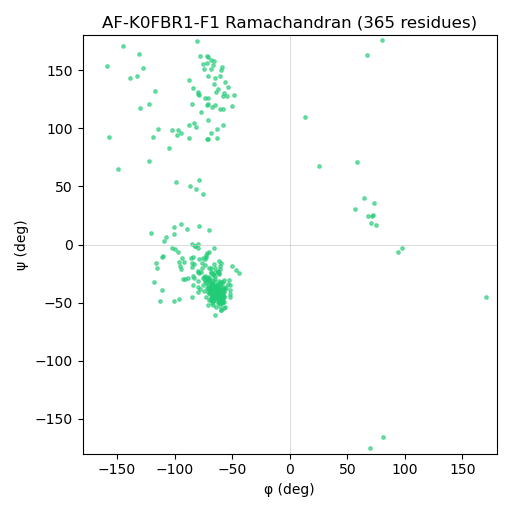1 276 ? -10.211 -10.552 1.468 1.00 95.12 276 ARG A N 1
ATOM 2087 C CA . ARG A 1 276 ? -9.469 -10.444 2.730 1.00 95.12 276 ARG A CA 1
ATOM 2088 C C . ARG A 1 276 ? -9.452 -11.745 3.534 1.00 95.12 276 ARG A C 1
ATOM 2090 O O . ARG A 1 276 ? -8.862 -11.778 4.611 1.00 95.12 276 ARG A O 1
ATOM 2097 N N . GLY A 1 277 ? -10.043 -12.816 2.998 1.00 94.94 277 GLY A N 1
ATOM 2098 C CA . GLY A 1 277 ? -10.039 -14.152 3.598 1.00 94.94 277 GLY A CA 1
ATOM 2099 C C . GLY A 1 277 ? -10.916 -14.289 4.842 1.00 94.94 277 GLY A C 1
ATOM 2100 O O . GLY A 1 277 ? -10.635 -15.146 5.674 1.00 94.94 277 GLY A O 1
ATOM 2101 N N . LEU A 1 278 ? -11.935 -13.439 4.986 1.00 94.94 278 LEU A N 1
ATOM 2102 C CA . 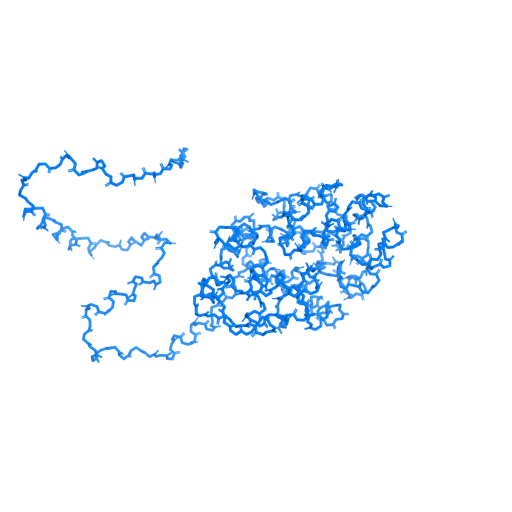LEU A 1 278 ? -12.860 -13.464 6.119 1.00 94.94 278 LEU A CA 1
ATOM 2103 C C . LEU A 1 278 ? -13.984 -14.482 5.877 1.00 94.94 278 LEU A C 1
ATOM 2105 O O . LEU A 1 278 ? -14.580 -14.527 4.793 1.00 94.94 278 LEU A O 1
ATOM 2109 N N . SER A 1 279 ? -14.292 -15.294 6.889 1.00 95.81 279 SER A N 1
ATOM 2110 C CA . SER A 1 279 ? -15.487 -16.139 6.855 1.00 95.81 279 SER A CA 1
ATOM 2111 C C . SER A 1 279 ? -16.757 -15.293 7.017 1.00 95.81 279 SER A C 1
ATOM 2113 O O . SER A 1 279 ? -16.702 -14.141 7.450 1.00 95.81 279 SER A O 1
ATOM 2115 N N . GLU A 1 280 ? -17.917 -15.848 6.658 1.00 96.50 280 GLU A N 1
ATOM 2116 C CA . GLU A 1 280 ? -19.213 -15.181 6.886 1.00 96.50 280 GLU A CA 1
ATOM 2117 C C . GLU A 1 280 ? -19.458 -14.917 8.367 1.00 96.50 280 GLU A C 1
ATOM 2119 O O . GLU A 1 280 ? -19.970 -13.862 8.728 1.00 96.50 280 GLU A O 1
ATOM 2124 N N . ARG A 1 281 ? -19.015 -15.846 9.220 1.00 96.69 281 ARG A N 1
ATOM 2125 C CA . ARG A 1 281 ? -19.094 -15.705 10.667 1.00 96.69 281 ARG A CA 1
ATOM 2126 C C . ARG A 1 281 ? -18.200 -14.578 11.177 1.00 96.69 281 ARG A C 1
ATOM 2128 O O . ARG A 1 281 ? -18.708 -13.694 11.845 1.00 96.69 281 ARG A O 1
ATOM 2135 N N . ASP A 1 282 ? -16.913 -14.556 10.815 1.00 95.88 282 ASP A N 1
ATOM 2136 C CA . ASP A 1 282 ? -15.999 -13.488 11.265 1.00 95.88 282 ASP A CA 1
ATOM 2137 C C . ASP A 1 282 ? -16.513 -12.103 10.856 1.00 95.88 282 ASP A C 1
ATOM 2139 O O . ASP A 1 282 ? -16.380 -11.128 11.595 1.00 95.88 282 ASP A O 1
ATOM 2143 N N . TRP A 1 283 ? -17.090 -12.018 9.656 1.00 97.44 283 TRP A N 1
ATOM 2144 C CA . TRP A 1 283 ? -17.694 -10.798 9.146 1.00 97.44 283 TRP A CA 1
ATOM 2145 C C . TRP A 1 283 ? -18.935 -10.391 9.948 1.00 97.44 283 TRP A C 1
ATOM 2147 O O . TRP A 1 283 ? -19.033 -9.237 10.362 1.00 97.44 283 TRP A O 1
ATOM 2157 N N . ALA A 1 284 ? -19.857 -11.326 10.197 1.00 98.00 284 ALA A N 1
ATOM 2158 C CA . ALA A 1 284 ? -21.062 -11.081 10.985 1.00 98.00 284 ALA A CA 1
ATOM 2159 C C . ALA A 1 284 ? -20.737 -10.683 12.434 1.00 98.00 284 ALA A C 1
ATOM 2161 O O . ALA A 1 284 ? -21.234 -9.656 12.890 1.00 98.00 284 ALA A O 1
ATOM 2162 N N . ASP A 1 285 ? -19.834 -11.412 13.095 1.00 98.06 285 ASP A N 1
ATOM 2163 C CA . ASP A 1 285 ? -19.404 -11.144 14.471 1.00 98.06 285 ASP A CA 1
ATOM 2164 C C . ASP A 1 285 ? -18.783 -9.733 14.574 1.00 98.06 285 ASP A C 1
ATOM 2166 O O . ASP A 1 285 ? -19.153 -8.932 15.431 1.00 98.06 285 ASP A O 1
ATOM 2170 N N . THR A 1 286 ? -17.919 -9.353 13.622 1.00 97.44 286 THR A N 1
ATOM 2171 C CA . THR A 1 286 ? -17.330 -7.998 13.598 1.00 97.44 286 THR A CA 1
ATOM 2172 C C . THR A 1 286 ? -18.383 -6.916 13.286 1.00 97.44 286 THR A C 1
ATOM 2174 O O . THR A 1 286 ? -18.299 -5.791 13.787 1.00 97.44 286 THR A O 1
ATOM 2177 N N . CYS A 1 287 ? -19.393 -7.216 12.458 1.00 98.44 287 CYS A N 1
ATOM 2178 C CA . CYS A 1 287 ? -20.533 -6.317 12.255 1.00 98.44 287 CYS A CA 1
ATOM 2179 C C . CYS A 1 287 ? -21.314 -6.102 13.558 1.00 98.44 287 CYS A C 1
ATOM 2181 O O . CYS A 1 287 ? -21.701 -4.965 13.833 1.00 98.44 287 CYS A O 1
ATOM 2183 N N . ASP A 1 288 ? -21.537 -7.151 14.348 1.00 98.44 288 ASP A N 1
ATOM 2184 C CA . ASP A 1 288 ? -22.233 -7.064 15.633 1.00 98.44 288 ASP A CA 1
ATOM 2185 C C . ASP A 1 288 ? -21.467 -6.203 16.641 1.00 98.44 288 ASP A C 1
ATOM 2187 O O . ASP A 1 288 ? -22.060 -5.301 17.237 1.00 98.44 288 ASP A O 1
ATOM 2191 N N . ASP A 1 289 ? -20.146 -6.363 16.736 1.00 98.25 289 ASP A N 1
ATOM 2192 C CA . ASP A 1 289 ? -19.295 -5.517 17.583 1.00 98.25 289 ASP A CA 1
ATOM 2193 C C . ASP A 1 289 ? -19.390 -4.032 17.188 1.00 98.25 289 ASP A C 1
ATOM 2195 O O . ASP A 1 289 ? -19.564 -3.139 18.029 1.00 98.25 289 ASP A O 1
ATOM 2199 N N . LEU A 1 290 ? -19.345 -3.737 15.885 1.00 98.62 290 LEU A N 1
ATOM 2200 C CA . LEU A 1 290 ? -19.490 -2.372 15.375 1.00 98.62 290 LEU A CA 1
ATOM 2201 C C . LEU A 1 290 ? -20.898 -1.800 15.600 1.00 98.62 290 LEU A C 1
ATOM 2203 O O . LEU A 1 290 ? -21.028 -0.593 15.834 1.00 98.62 290 LEU A O 1
ATOM 2207 N N . ARG A 1 291 ? -21.954 -2.624 15.541 1.00 98.38 291 ARG A N 1
ATOM 2208 C CA . ARG A 1 291 ? -23.331 -2.211 15.870 1.00 98.38 291 ARG A CA 1
ATOM 2209 C C . ARG A 1 291 ? -23.487 -1.931 17.356 1.00 98.38 291 ARG A C 1
ATOM 2211 O O . ARG A 1 291 ? -24.080 -0.913 17.704 1.00 98.38 291 ARG A O 1
ATOM 2218 N N . ALA A 1 292 ? -22.920 -2.772 18.220 1.00 98.25 292 ALA A N 1
ATOM 2219 C CA . ALA A 1 292 ? -22.925 -2.567 19.668 1.00 98.25 292 ALA A CA 1
ATOM 2220 C C . ALA A 1 292 ? -22.226 -1.251 20.055 1.00 98.25 292 ALA A C 1
ATOM 2222 O O . ALA A 1 292 ? -22.670 -0.547 20.959 1.00 98.25 292 ALA A O 1
ATOM 2223 N N . ARG A 1 293 ? -21.189 -0.859 19.302 1.00 98.19 293 ARG A N 1
ATOM 2224 C CA . ARG A 1 293 ? -20.514 0.449 19.410 1.00 98.19 293 ARG A CA 1
ATOM 2225 C C . ARG A 1 293 ? -21.254 1.598 18.707 1.00 98.19 293 ARG A C 1
ATOM 2227 O O . ARG A 1 293 ? -20.790 2.738 18.736 1.00 98.19 293 ARG A O 1
ATOM 2234 N N . GLY A 1 294 ? -22.371 1.318 18.037 1.00 98.25 294 GLY A N 1
ATOM 2235 C CA . GLY A 1 294 ? -23.180 2.293 17.311 1.00 98.25 294 GLY A CA 1
ATOM 2236 C C . GLY A 1 294 ? -22.505 2.883 16.072 1.00 98.25 294 GLY A C 1
ATOM 2237 O O . GLY A 1 294 ? -22.851 3.997 15.691 1.00 98.25 294 GLY A O 1
ATOM 2238 N N . LEU A 1 295 ? -21.535 2.197 15.457 1.00 98.62 295 LEU A N 1
ATOM 2239 C CA . LEU A 1 295 ? -20.755 2.690 14.308 1.00 98.62 295 LEU A CA 1
ATOM 2240 C C . LEU A 1 295 ? -21.344 2.274 12.953 1.00 98.62 295 LEU A C 1
ATOM 2242 O O . LEU A 1 295 ? -21.211 2.995 11.961 1.00 98.62 295 LEU A O 1
ATOM 2246 N N . VAL A 1 296 ? -22.016 1.125 12.904 1.00 98.62 296 VAL A N 1
ATOM 2247 C CA . VAL A 1 296 ? -22.714 0.631 11.708 1.00 98.62 296 VAL A CA 1
ATOM 2248 C C . VAL A 1 296 ? -24.136 0.193 12.053 1.00 98.62 296 VAL A C 1
ATOM 2250 O O . VAL A 1 296 ? -24.486 0.015 13.218 1.00 98.62 296 VAL A O 1
ATOM 2253 N N . ARG A 1 297 ? -24.969 0.037 11.026 1.00 98.25 297 ARG A N 1
ATOM 2254 C CA . ARG A 1 297 ? -26.351 -0.462 11.084 1.00 98.25 297 ARG A CA 1
ATOM 2255 C C . ARG A 1 297 ? -26.664 -1.292 9.836 1.00 98.25 297 ARG A C 1
ATOM 2257 O O . ARG A 1 297 ? -25.904 -1.246 8.874 1.00 98.25 297 ARG A O 1
ATOM 2264 N N . GLY A 1 298 ? -27.807 -1.974 9.822 1.00 97.12 298 GLY A N 1
ATOM 2265 C CA . GLY A 1 298 ? -28.211 -2.845 8.709 1.00 97.12 298 GLY A CA 1
ATOM 2266 C C . GLY A 1 298 ? -27.531 -4.213 8.756 1.00 97.12 298 GLY A C 1
ATOM 2267 O O . GLY A 1 298 ? -26.704 -4.456 9.634 1.00 97.12 298 GLY A O 1
ATOM 2268 N N . GLU A 1 299 ? -27.899 -5.100 7.833 1.00 96.94 299 GLU A N 1
ATOM 2269 C CA . GLU A 1 299 ? -27.435 -6.494 7.765 1.00 96.94 299 GLU A CA 1
ATOM 2270 C C . GLU A 1 299 ? -25.938 -6.619 7.439 1.00 96.94 299 GLU A C 1
ATOM 2272 O O . GLU A 1 299 ? -25.394 -5.727 6.784 1.00 96.94 299 GLU A O 1
ATOM 2277 N N . PRO A 1 300 ? -25.247 -7.715 7.827 1.00 97.12 300 PRO A N 1
ATOM 2278 C CA . PRO A 1 300 ? -23.819 -7.865 7.541 1.00 97.12 300 PRO A CA 1
ATOM 2279 C C . PRO A 1 300 ? -23.497 -7.831 6.041 1.00 97.12 300 PRO A C 1
ATOM 2281 O O . PRO A 1 300 ? -22.452 -7.321 5.656 1.00 97.12 300 PRO A O 1
ATOM 2284 N N . SER A 1 301 ? -24.400 -8.311 5.183 1.00 95.88 301 SER A N 1
ATOM 2285 C CA . SER A 1 301 ? -24.242 -8.286 3.720 1.00 95.88 301 SER A CA 1
ATOM 2286 C C . SER A 1 301 ? -24.416 -6.895 3.094 1.00 95.88 301 SER A C 1
ATOM 2288 O O . SER A 1 301 ? -23.995 -6.675 1.959 1.00 95.88 301 SER A O 1
ATOM 2290 N N . ASN A 1 302 ? -25.030 -5.946 3.811 1.00 95.94 302 ASN A N 1
ATOM 2291 C CA . ASN A 1 302 ? -25.254 -4.575 3.351 1.00 95.94 302 ASN A CA 1
ATOM 2292 C C . ASN A 1 302 ? -25.260 -3.583 4.534 1.00 95.94 302 ASN A C 1
ATOM 2294 O O . ASN A 1 302 ? -26.304 -2.998 4.857 1.00 95.94 302 ASN A O 1
ATOM 2298 N N . PRO A 1 303 ? -24.118 -3.414 5.221 1.00 97.44 303 PRO A N 1
ATOM 2299 C CA . PRO A 1 303 ? -24.028 -2.508 6.349 1.00 97.44 303 PRO A CA 1
ATOM 2300 C C . PRO A 1 303 ? -24.063 -1.059 5.852 1.00 97.44 303 PRO A C 1
ATOM 2302 O O . PRO A 1 303 ? -23.694 -0.753 4.721 1.00 97.44 303 PRO A O 1
ATOM 2305 N N . ALA A 1 304 ? -24.466 -0.142 6.722 1.00 98.25 304 ALA A N 1
ATOM 2306 C CA . ALA A 1 304 ? -24.412 1.295 6.487 1.00 98.25 304 ALA A CA 1
ATOM 2307 C C . ALA A 1 304 ? -23.797 1.999 7.695 1.00 98.25 304 ALA A C 1
ATOM 2309 O O . ALA A 1 304 ? -24.027 1.597 8.838 1.00 98.25 304 ALA A O 1
ATOM 2310 N N . LEU A 1 305 ? -23.038 3.069 7.460 1.00 98.31 305 LEU A N 1
ATOM 2311 C CA . LEU A 1 305 ? -22.517 3.889 8.551 1.00 98.31 305 LEU A CA 1
ATOM 2312 C C . LEU A 1 305 ? -23.658 4.586 9.308 1.00 98.31 305 LEU A C 1
ATOM 2314 O O . LEU A 1 305 ? -24.656 5.040 8.731 1.00 98.31 305 LEU A O 1
ATOM 2318 N N . THR A 1 306 ? -23.495 4.693 10.623 1.00 98.62 306 THR A N 1
ATOM 2319 C CA . THR A 1 306 ? -24.226 5.666 11.442 1.00 98.62 306 THR A CA 1
ATOM 2320 C C . THR A 1 306 ? -23.555 7.044 11.335 1.00 98.62 306 THR A C 1
ATOM 2322 O O . THR A 1 306 ? -22.491 7.183 10.727 1.00 98.62 306 THR A O 1
ATOM 2325 N N . GLY A 1 307 ? -24.149 8.080 11.940 1.00 98.25 307 GLY A N 1
ATOM 2326 C CA . GLY A 1 307 ? -23.508 9.399 12.027 1.00 98.25 307 GLY A CA 1
ATOM 2327 C C . GLY A 1 307 ? -22.152 9.339 12.740 1.00 98.25 307 GLY A C 1
ATOM 2328 O O . GLY A 1 307 ? -21.147 9.780 12.189 1.00 98.25 307 GLY A O 1
ATOM 2329 N N . SER A 1 308 ? -22.099 8.693 13.908 1.00 98.12 308 SER A N 1
ATOM 2330 C CA . SER A 1 308 ? -20.862 8.481 14.673 1.00 98.12 308 SER A CA 1
ATOM 2331 C C . SER A 1 308 ? -19.836 7.634 13.912 1.00 98.12 308 SER A C 1
ATOM 2333 O O . SER A 1 308 ? -18.644 7.939 13.958 1.00 98.12 308 SER A O 1
ATOM 2335 N N . GLY A 1 309 ? -20.276 6.614 13.165 1.00 98.44 309 GLY A N 1
ATOM 2336 C CA . GLY A 1 309 ? -19.414 5.833 12.276 1.00 98.44 309 GLY A CA 1
ATOM 2337 C C . GLY A 1 309 ? -18.795 6.674 11.159 1.00 98.44 309 GLY A C 1
ATOM 2338 O O . GLY A 1 309 ? -17.592 6.587 10.911 1.00 98.44 309 GLY A O 1
ATOM 2339 N N . GLY A 1 310 ? -19.591 7.534 10.520 1.00 97.75 310 GLY A N 1
ATOM 2340 C CA . GLY A 1 310 ? -19.114 8.472 9.500 1.00 97.75 310 GLY A CA 1
ATOM 2341 C C . GLY A 1 310 ? -18.128 9.505 10.045 1.00 97.75 310 GLY A C 1
ATOM 2342 O O . GLY A 1 310 ? -17.095 9.767 9.425 1.00 97.75 310 GLY A O 1
ATOM 2343 N N . GLU A 1 311 ? -18.396 10.052 11.229 1.00 98.12 311 GLU A N 1
ATOM 2344 C CA . GLU A 1 311 ? -17.478 10.966 11.911 1.00 98.12 311 GLU A CA 1
ATOM 2345 C C . GLU A 1 311 ? -16.160 10.280 12.291 1.00 98.12 311 GLU A C 1
ATOM 2347 O O . GLU A 1 311 ? -15.090 10.855 12.087 1.00 98.12 311 GLU A O 1
ATOM 2352 N N . LEU A 1 312 ? -16.215 9.047 12.808 1.00 98.19 312 LEU A N 1
ATOM 2353 C CA . LEU A 1 312 ? -15.022 8.266 13.135 1.00 98.19 312 LEU A CA 1
ATOM 2354 C C . LEU A 1 312 ? -14.173 8.004 11.889 1.00 98.19 312 LEU A C 1
ATOM 2356 O O . LEU A 1 312 ? -12.969 8.257 11.913 1.00 98.19 312 LEU A O 1
ATOM 2360 N N . LEU A 1 313 ? -14.796 7.570 10.790 1.00 96.00 313 LEU A N 1
ATOM 2361 C CA . LEU A 1 313 ? -14.091 7.342 9.531 1.00 96.00 313 LEU A CA 1
ATOM 2362 C C . LEU A 1 313 ? -13.451 8.636 9.007 1.00 96.00 313 LEU A C 1
ATOM 2364 O O . LEU A 1 313 ? -12.295 8.630 8.592 1.00 96.00 313 LEU A O 1
ATOM 2368 N N . THR A 1 314 ? -14.162 9.762 9.100 1.00 96.06 314 THR A N 1
ATOM 2369 C CA . THR A 1 314 ? -13.635 11.082 8.716 1.00 96.06 314 THR A CA 1
ATOM 2370 C C . THR A 1 314 ? -12.401 11.460 9.538 1.00 96.06 314 THR A C 1
ATOM 2372 O O . THR A 1 314 ? -11.412 11.923 8.971 1.00 96.06 314 THR A O 1
ATOM 2375 N N . ARG A 1 315 ? -12.410 11.224 10.859 1.00 97.94 315 ARG A N 1
ATOM 2376 C CA . ARG A 1 315 ? -11.247 11.483 11.727 1.00 97.94 315 ARG A CA 1
ATOM 2377 C C . ARG A 1 315 ? -10.052 10.603 11.371 1.00 97.94 315 ARG A C 1
ATOM 2379 O O . ARG A 1 315 ? -8.946 11.121 11.254 1.00 97.94 315 ARG A O 1
ATOM 2386 N N . VAL A 1 316 ? -10.269 9.310 11.129 1.00 97.75 316 VAL A N 1
ATOM 2387 C CA . VAL A 1 316 ? -9.206 8.383 10.700 1.00 97.75 316 VAL A CA 1
ATOM 2388 C C . VAL A 1 316 ? -8.568 8.849 9.391 1.00 97.75 316 VAL A C 1
ATOM 2390 O O . VAL A 1 316 ? -7.342 8.906 9.283 1.00 97.75 316 VAL A O 1
ATOM 2393 N N . GLU A 1 317 ? -9.380 9.205 8.396 1.00 96.00 317 GLU A N 1
ATOM 2394 C CA . GLU A 1 317 ? -8.899 9.663 7.088 1.00 96.00 317 GLU A CA 1
ATOM 2395 C C . GLU A 1 317 ? -8.143 11.001 7.207 1.00 96.00 317 GLU A C 1
ATOM 2397 O O . GLU A 1 317 ? -7.073 11.149 6.616 1.00 96.00 317 GLU A O 1
ATOM 2402 N N . ALA A 1 318 ? -8.621 11.932 8.042 1.00 97.12 318 ALA A N 1
ATOM 2403 C CA . ALA A 1 318 ? -7.928 13.190 8.325 1.00 97.12 318 ALA A CA 1
ATOM 2404 C C . ALA A 1 318 ? -6.578 12.972 9.035 1.00 97.12 318 ALA A C 1
ATOM 2406 O O . ALA A 1 318 ? -5.572 13.567 8.646 1.00 97.12 318 ALA A O 1
ATOM 2407 N N . SER A 1 319 ? -6.523 12.087 10.037 1.00 98.19 319 SER A N 1
ATOM 2408 C CA . SER A 1 319 ? -5.271 11.699 10.701 1.00 98.19 319 SER A CA 1
ATOM 2409 C C . SER A 1 319 ? -4.299 11.023 9.739 1.00 98.19 319 SER A C 1
ATOM 2411 O O . SER A 1 319 ? -3.104 11.304 9.791 1.00 98.19 319 SER A O 1
ATOM 2413 N N . THR A 1 320 ? -4.805 10.189 8.829 1.00 97.75 320 THR A N 1
ATOM 2414 C CA . THR A 1 320 ? -3.999 9.530 7.791 1.00 97.75 320 THR A CA 1
ATOM 2415 C C . THR A 1 320 ? -3.364 10.556 6.858 1.00 97.75 320 THR A C 1
ATOM 2417 O O . THR A 1 320 ? -2.154 10.528 6.638 1.00 97.75 320 THR A O 1
ATOM 2420 N N . ASP A 1 321 ? -4.159 11.492 6.334 1.00 97.88 321 ASP A N 1
ATOM 2421 C CA . ASP A 1 321 ? -3.672 12.498 5.389 1.00 97.88 321 ASP A CA 1
ATOM 2422 C C . ASP A 1 321 ? -2.693 13.474 6.064 1.00 97.88 321 ASP A C 1
ATOM 2424 O O . ASP A 1 321 ? -1.647 13.784 5.489 1.00 97.88 321 ASP A O 1
ATOM 2428 N N . LYS A 1 322 ? -2.954 13.863 7.321 1.00 97.94 322 LYS A N 1
ATOM 2429 C CA . LYS A 1 322 ? -2.024 14.663 8.135 1.00 97.94 322 LYS A CA 1
ATOM 2430 C C . LYS A 1 322 ? -0.710 13.921 8.402 1.00 97.94 322 LYS A C 1
ATOM 2432 O O . LYS A 1 322 ? 0.358 14.520 8.285 1.00 97.94 322 LYS A O 1
ATOM 2437 N N . ALA A 1 323 ? -0.767 12.631 8.739 1.00 98.19 323 ALA A N 1
ATOM 2438 C CA . ALA A 1 323 ? 0.417 11.817 9.013 1.00 98.19 323 ALA A CA 1
ATOM 2439 C C . ALA A 1 323 ? 1.264 11.563 7.757 1.00 98.19 323 ALA A C 1
ATOM 2441 O O . ALA A 1 323 ? 2.489 11.520 7.855 1.00 98.19 323 ALA A O 1
ATOM 2442 N N . ALA A 1 324 ? 0.643 11.389 6.588 1.00 98.31 324 ALA A N 1
ATOM 2443 C CA . ALA A 1 324 ? 1.358 11.264 5.317 1.00 98.31 324 ALA A CA 1
ATOM 2444 C C . ALA A 1 324 ? 2.011 12.593 4.903 1.00 98.31 324 ALA A C 1
ATOM 2446 O O . ALA A 1 324 ? 3.147 12.614 4.434 1.00 98.31 324 ALA A O 1
ATOM 2447 N N . TRP A 1 325 ? 1.313 13.711 5.120 1.00 98.38 325 TRP A N 1
ATOM 2448 C CA . TRP A 1 325 ? 1.836 15.042 4.824 1.00 98.38 325 TRP A CA 1
ATOM 2449 C C . TRP A 1 325 ? 3.036 15.400 5.692 1.00 98.38 325 TRP A C 1
ATOM 2451 O O . TRP A 1 325 ? 4.140 15.582 5.185 1.00 98.38 325 TRP A O 1
ATOM 2461 N N . ASN A 1 326 ? 2.841 15.425 7.008 1.00 97.81 326 ASN A N 1
ATOM 2462 C CA . ASN A 1 326 ? 3.875 15.848 7.949 1.00 97.81 326 ASN A CA 1
ATOM 2463 C C . ASN A 1 326 ? 5.047 14.864 8.026 1.00 97.81 326 ASN A C 1
ATOM 2465 O O . ASN A 1 326 ? 6.140 15.261 8.406 1.00 97.81 326 ASN A O 1
ATOM 2469 N N . GLY A 1 327 ? 4.821 13.594 7.677 1.00 97.44 327 GLY A N 1
ATOM 2470 C CA . GLY A 1 327 ? 5.861 12.570 7.674 1.00 97.44 327 GLY A CA 1
ATOM 2471 C C . GLY A 1 327 ? 6.737 12.555 6.420 1.00 97.44 327 GLY A C 1
ATOM 2472 O O . GLY A 1 327 ? 7.625 11.717 6.352 1.00 97.44 327 GLY A O 1
ATOM 2473 N N . GLY A 1 328 ? 6.498 13.413 5.423 1.00 96.88 328 GLY A N 1
ATOM 2474 C CA . GLY A 1 328 ? 7.390 13.514 4.263 1.00 96.88 328 GLY A CA 1
ATOM 2475 C C . GLY A 1 328 ? 6.853 14.369 3.120 1.00 96.88 328 GLY A C 1
ATOM 2476 O O . GLY A 1 328 ? 7.570 15.222 2.602 1.00 96.88 328 GLY A O 1
ATOM 2477 N N . LEU A 1 329 ? 5.580 14.202 2.739 1.00 98.19 329 LEU A N 1
ATOM 2478 C CA . LEU A 1 329 ? 5.036 14.861 1.539 1.00 98.19 329 LEU A CA 1
ATOM 2479 C C . LEU A 1 329 ? 5.001 16.398 1.637 1.00 98.19 329 LEU A C 1
ATOM 2481 O O . LEU A 1 329 ? 4.980 17.058 0.602 1.00 98.19 329 LEU A O 1
ATOM 2485 N N . ALA A 1 330 ? 5.048 16.971 2.845 1.00 97.44 330 ALA A N 1
ATOM 2486 C CA . ALA A 1 330 ? 5.142 18.416 3.069 1.00 97.44 330 ALA A CA 1
ATOM 2487 C C . ALA A 1 330 ? 6.421 19.060 2.500 1.00 97.44 330 ALA A C 1
ATOM 2489 O O . ALA A 1 330 ? 6.475 20.282 2.378 1.00 97.44 330 ALA A O 1
ATOM 2490 N N . ALA A 1 331 ? 7.432 18.263 2.132 1.00 97.12 331 ALA A N 1
ATOM 2491 C CA . ALA A 1 331 ? 8.609 18.737 1.406 1.00 97.12 331 ALA A CA 1
ATOM 2492 C C . ALA A 1 331 ? 8.291 19.179 -0.038 1.00 97.12 331 ALA A C 1
ATOM 2494 O O . ALA A 1 331 ? 9.052 19.945 -0.631 1.00 97.12 331 ALA A O 1
ATOM 2495 N N . LEU A 1 332 ? 7.170 18.728 -0.616 1.00 97.88 332 LEU A N 1
ATOM 2496 C CA . LEU A 1 332 ? 6.722 19.163 -1.938 1.00 97.88 332 LEU A CA 1
ATOM 2497 C C . LEU A 1 332 ? 6.040 20.531 -1.851 1.00 97.88 332 LEU A C 1
ATOM 2499 O O . LEU A 1 332 ? 5.099 20.737 -1.083 1.00 97.88 332 LEU A O 1
ATOM 2503 N N . SER A 1 333 ? 6.461 21.457 -2.711 1.00 97.31 333 SER A N 1
ATOM 2504 C CA . SER A 1 333 ? 5.745 22.718 -2.905 1.00 97.31 333 SER A CA 1
ATOM 2505 C C . SER A 1 333 ? 4.388 22.478 -3.577 1.00 97.31 333 SER A C 1
ATOM 2507 O O . SER A 1 333 ? 4.196 21.491 -4.288 1.00 97.31 333 SER A O 1
ATOM 2509 N N . ALA A 1 334 ? 3.449 23.417 -3.431 1.00 96.38 334 ALA A N 1
ATOM 2510 C CA . ALA A 1 334 ? 2.160 23.339 -4.125 1.00 96.38 334 ALA A CA 1
ATOM 2511 C C . ALA A 1 334 ? 2.320 23.221 -5.656 1.00 96.38 334 ALA A C 1
ATOM 2513 O O . ALA A 1 334 ? 1.578 22.478 -6.296 1.00 96.38 334 ALA A O 1
ATOM 2514 N N . GLY A 1 335 ? 3.324 23.898 -6.229 1.00 98.00 335 GLY A N 1
ATOM 2515 C CA . GLY A 1 335 ? 3.668 23.784 -7.648 1.00 98.00 335 GLY A CA 1
ATOM 2516 C C . GLY A 1 335 ? 4.144 22.380 -8.028 1.00 98.00 335 GLY A C 1
ATOM 2517 O O . GLY A 1 335 ? 3.670 21.837 -9.019 1.00 98.00 335 GLY A O 1
ATOM 2518 N N . ALA A 1 336 ? 4.993 21.755 -7.207 1.00 97.88 336 ALA A N 1
ATOM 2519 C CA . ALA A 1 336 ? 5.454 20.385 -7.437 1.00 97.88 336 ALA A CA 1
ATOM 2520 C C . ALA A 1 336 ? 4.313 19.358 -7.328 1.00 97.88 336 ALA A C 1
ATOM 2522 O O . ALA A 1 336 ? 4.254 18.418 -8.116 1.00 97.88 336 ALA A O 1
ATOM 2523 N N . VAL A 1 337 ? 3.369 19.549 -6.396 1.00 98.06 337 VAL A N 1
ATOM 2524 C CA . VAL A 1 337 ? 2.165 18.703 -6.302 1.00 98.06 337 VAL A CA 1
ATOM 2525 C C . VAL A 1 337 ? 1.299 18.844 -7.558 1.00 98.06 337 VAL A C 1
ATOM 2527 O O . VAL A 1 337 ? 0.865 17.837 -8.120 1.00 98.06 337 VAL A O 1
ATOM 2530 N N . ALA A 1 338 ? 1.071 20.072 -8.030 1.00 97.81 338 ALA A N 1
ATOM 2531 C CA . ALA A 1 338 ? 0.311 20.321 -9.254 1.00 97.81 338 ALA A CA 1
ATOM 2532 C C . ALA A 1 338 ? 1.002 19.725 -10.494 1.00 97.81 338 ALA A C 1
ATOM 2534 O O . ALA A 1 338 ? 0.345 19.076 -11.306 1.00 97.81 338 ALA A O 1
ATOM 2535 N N . GLU A 1 339 ? 2.321 19.885 -10.614 1.00 98.31 339 GLU A N 1
ATOM 2536 C CA . GLU A 1 339 ? 3.126 19.325 -11.704 1.00 98.31 339 GLU A CA 1
ATOM 2537 C C . GLU A 1 339 ? 3.063 17.790 -11.721 1.00 98.31 339 GLU A C 1
ATOM 2539 O O . GLU A 1 339 ? 2.760 17.191 -12.755 1.00 98.31 339 GLU A O 1
ATOM 2544 N N . LEU A 1 340 ? 3.281 17.147 -10.570 1.00 98.00 340 LEU A N 1
ATOM 2545 C CA . LEU A 1 340 ? 3.248 15.690 -10.435 1.00 98.00 340 LEU A CA 1
ATOM 2546 C C . LEU A 1 340 ? 1.869 15.119 -10.792 1.00 98.00 340 LEU A C 1
ATOM 2548 O O . LEU A 1 340 ? 1.760 14.172 -11.568 1.00 98.00 340 LEU A O 1
ATOM 2552 N N . THR A 1 341 ? 0.807 15.696 -10.227 1.00 97.00 341 THR A N 1
ATOM 2553 C CA . THR A 1 341 ? -0.566 15.212 -10.442 1.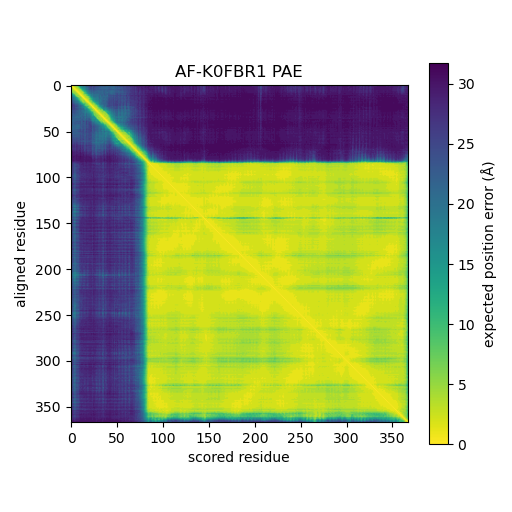00 97.00 341 THR A CA 1
ATOM 2554 C C . THR A 1 341 ? -1.026 15.437 -11.881 1.00 97.00 341 THR A C 1
ATOM 2556 O O . THR A 1 341 ? -1.654 14.555 -12.461 1.00 97.00 341 THR A O 1
ATOM 2559 N N . THR A 1 342 ? -0.664 16.569 -12.492 1.00 98.00 342 THR A N 1
ATOM 2560 C CA . THR A 1 342 ? -1.040 16.892 -13.877 1.00 98.00 342 THR A CA 1
ATOM 2561 C C . THR A 1 342 ? -0.270 16.048 -14.890 1.00 98.00 342 THR A C 1
ATOM 2563 O O . THR A 1 342 ? -0.878 15.503 -15.810 1.00 98.00 342 THR A O 1
ATOM 2566 N N . SER A 1 343 ? 1.048 15.901 -14.724 1.00 98.00 343 SER A N 1
ATOM 2567 C CA . SER A 1 343 ? 1.891 15.166 -15.680 1.00 98.00 343 SER A CA 1
ATOM 2568 C C . SER A 1 343 ? 1.601 13.662 -15.689 1.00 98.00 343 SER A C 1
ATOM 2570 O O . SER A 1 343 ? 1.580 13.047 -16.753 1.00 98.00 343 SER A O 1
ATOM 2572 N N . LEU A 1 344 ? 1.294 13.067 -14.529 1.00 98.44 344 LEU A N 1
ATOM 2573 C CA . LEU A 1 344 ? 0.985 11.637 -14.420 1.00 98.44 344 LEU A CA 1
ATOM 2574 C C . LEU A 1 344 ? -0.486 11.295 -14.707 1.00 98.44 344 LEU A C 1
ATOM 2576 O O . LEU A 1 344 ? -0.795 10.127 -14.962 1.00 98.44 344 LEU A O 1
ATOM 2580 N N . ALA A 1 345 ? -1.401 12.274 -14.707 1.00 97.62 345 ALA A N 1
ATOM 2581 C CA . ALA A 1 345 ? -2.836 12.039 -14.898 1.00 97.62 345 ALA A CA 1
ATOM 2582 C C . ALA A 1 345 ? -3.187 11.204 -16.150 1.00 97.62 345 ALA A C 1
ATOM 2584 O O . ALA A 1 345 ? -4.012 10.294 -16.023 1.00 97.62 345 ALA A O 1
ATOM 2585 N N . PRO A 1 346 ? -2.578 11.416 -17.339 1.00 97.94 346 PRO A N 1
ATOM 2586 C CA . PRO A 1 346 ? -2.872 10.594 -18.514 1.00 97.94 346 PRO A CA 1
ATOM 2587 C C . PRO A 1 346 ? -2.517 9.112 -18.329 1.00 97.94 346 PRO A C 1
ATOM 2589 O O . PRO A 1 346 ? -3.286 8.245 -18.744 1.00 97.94 346 PRO A O 1
ATOM 2592 N N . LEU A 1 347 ? -1.378 8.812 -17.693 1.00 98.44 347 LEU A N 1
ATOM 2593 C CA . LEU A 1 347 ? -0.962 7.436 -17.406 1.00 98.44 347 LEU A CA 1
ATOM 2594 C C . LEU A 1 347 ? -1.879 6.799 -16.359 1.00 98.44 347 LEU A C 1
ATOM 2596 O O . LEU A 1 347 ? -2.371 5.691 -16.562 1.00 98.44 347 LEU A O 1
ATOM 2600 N N . VAL A 1 348 ? -2.172 7.527 -15.277 1.00 97.50 348 VAL A N 1
ATOM 2601 C CA . VAL A 1 348 ? -3.088 7.080 -14.218 1.00 97.50 348 VAL A CA 1
ATOM 2602 C C . VAL A 1 348 ? -4.474 6.768 -14.777 1.00 97.50 348 VAL A C 1
ATOM 2604 O O . VAL A 1 348 ? -5.065 5.751 -14.414 1.00 97.50 348 VAL A O 1
ATOM 2607 N N . LYS A 1 349 ? -4.983 7.605 -15.688 1.00 96.38 349 LYS A N 1
ATOM 2608 C CA . LYS A 1 349 ? -6.255 7.367 -16.375 1.00 96.38 349 LYS A CA 1
ATOM 2609 C C . LYS A 1 349 ? -6.234 6.041 -17.138 1.00 96.38 349 LYS A C 1
ATOM 2611 O O . LYS A 1 349 ? -7.116 5.219 -16.914 1.00 96.38 349 LYS A O 1
ATOM 2616 N N . ARG A 1 350 ? -5.209 5.795 -17.963 1.00 97.44 350 ARG A N 1
ATOM 2617 C CA . ARG A 1 350 ? -5.088 4.534 -18.715 1.00 97.44 350 ARG A CA 1
ATOM 2618 C C . ARG A 1 350 ? -5.005 3.325 -17.788 1.00 97.44 350 ARG A C 1
ATOM 2620 O O . ARG A 1 350 ? -5.749 2.377 -17.986 1.00 97.44 350 ARG A O 1
ATOM 2627 N N . VAL A 1 351 ? -4.200 3.386 -16.724 1.00 97.19 351 VAL A N 1
ATOM 2628 C CA . VAL A 1 351 ? -4.122 2.306 -15.722 1.00 97.19 351 VAL A CA 1
ATOM 2629 C C . VAL A 1 351 ? -5.493 2.011 -15.101 1.00 97.19 351 VAL A C 1
ATOM 2631 O O . VAL A 1 351 ? -5.893 0.851 -14.999 1.00 97.19 351 VAL A O 1
ATOM 2634 N N . ARG A 1 352 ? -6.250 3.045 -14.719 1.00 94.19 352 ARG A N 1
ATOM 2635 C CA . ARG A 1 352 ? -7.604 2.880 -14.165 1.00 94.19 352 ARG A CA 1
ATOM 2636 C C . ARG A 1 352 ? -8.587 2.274 -15.165 1.00 94.19 352 ARG A C 1
ATOM 2638 O O . ARG A 1 352 ? -9.456 1.518 -14.753 1.00 94.19 352 ARG A O 1
ATOM 2645 N N . GLU A 1 353 ? -8.465 2.614 -16.444 1.00 94.25 353 GLU A N 1
ATOM 2646 C CA . GLU A 1 353 ? -9.365 2.143 -17.501 1.00 94.25 353 GLU A CA 1
ATOM 2647 C C . GLU A 1 353 ? -9.040 0.721 -17.979 1.00 94.25 353 GLU A C 1
ATOM 2649 O O . GLU A 1 353 ? -9.953 -0.005 -18.368 1.00 94.25 353 GLU A O 1
ATOM 2654 N N . THR A 1 354 ? -7.767 0.308 -17.951 1.00 95.12 354 THR A N 1
ATOM 2655 C CA . THR A 1 354 ? -7.322 -0.948 -18.582 1.00 95.12 354 THR A CA 1
ATOM 2656 C C . THR A 1 354 ? -6.789 -2.002 -17.616 1.00 95.12 354 THR A C 1
ATOM 2658 O O . THR A 1 354 ? -6.705 -3.166 -17.997 1.00 95.12 354 THR A O 1
ATOM 2661 N N . VAL A 1 355 ? -6.382 -1.624 -16.399 1.00 95.56 355 VAL A N 1
ATOM 2662 C CA . VAL A 1 355 ? -5.770 -2.547 -15.424 1.00 95.56 355 VAL A CA 1
ATOM 2663 C C . VAL A 1 355 ? -6.667 -2.767 -14.217 1.00 95.56 355 VAL A C 1
ATOM 2665 O O . VAL A 1 355 ? -6.869 -3.904 -13.798 1.00 95.56 355 VAL A O 1
ATOM 2668 N N . LEU A 1 356 ? -7.189 -1.691 -13.628 1.00 91.69 356 LEU A N 1
ATOM 2669 C CA . LEU A 1 356 ? -7.946 -1.800 -12.386 1.00 91.69 356 LEU A CA 1
ATOM 2670 C C . LEU A 1 356 ? -9.375 -2.293 -12.659 1.00 91.69 356 LEU A C 1
ATOM 2672 O O . LEU A 1 356 ? -10.084 -1.697 -13.471 1.00 91.69 356 LEU A O 1
ATOM 2676 N N . PRO A 1 357 ? -9.849 -3.342 -11.960 1.00 88.75 357 PRO A N 1
ATOM 2677 C CA . PRO A 1 357 ? -11.240 -3.754 -12.056 1.00 88.75 357 PRO A CA 1
ATOM 2678 C C . PRO A 1 357 ? -12.197 -2.618 -11.654 1.00 88.75 357 PRO A C 1
ATOM 2680 O O . PRO A 1 357 ? -11.861 -1.804 -10.791 1.00 88.75 357 PRO A O 1
ATOM 2683 N N . PRO A 1 358 ? -13.437 -2.587 -12.175 1.00 84.44 358 PRO A N 1
ATOM 2684 C CA . PRO A 1 358 ? -14.398 -1.531 -11.845 1.00 84.44 358 PRO A CA 1
ATOM 2685 C C . PRO A 1 358 ? -14.772 -1.444 -10.357 1.00 84.44 358 PRO A C 1
ATOM 2687 O O . PRO A 1 358 ? -15.290 -0.418 -9.914 1.00 84.44 358 PRO A O 1
ATOM 2690 N N . VAL A 1 359 ? -14.558 -2.535 -9.616 1.00 83.94 359 VAL A N 1
ATOM 2691 C CA . VAL A 1 359 ? -14.729 -2.645 -8.168 1.00 83.94 359 VAL A CA 1
ATOM 2692 C C . VAL A 1 359 ? -13.456 -3.269 -7.609 1.00 83.94 359 VAL A C 1
ATOM 2694 O O . VAL A 1 359 ? -13.134 -4.409 -7.944 1.00 83.94 359 VAL A O 1
ATOM 2697 N N . THR A 1 360 ? -12.736 -2.540 -6.754 1.00 83.75 360 THR A N 1
ATOM 2698 C CA . THR A 1 360 ? -11.500 -3.033 -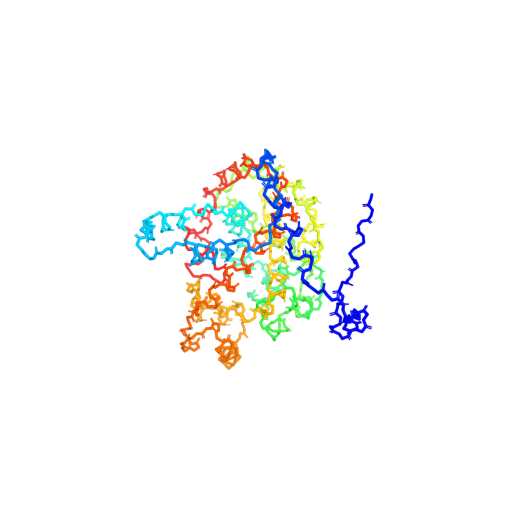6.131 1.00 83.75 360 THR A CA 1
ATOM 2699 C C . THR A 1 360 ? -11.542 -2.897 -4.608 1.00 83.75 360 THR A C 1
ATOM 2701 O O . THR A 1 360 ? -12.156 -1.967 -4.078 1.00 83.75 360 THR A O 1
ATOM 2704 N N . PRO A 1 361 ? -10.821 -3.764 -3.873 1.00 81.31 361 PRO A N 1
ATOM 2705 C CA . PRO A 1 361 ? -10.618 -3.605 -2.433 1.00 81.31 361 PRO A CA 1
ATOM 2706 C C . PRO A 1 361 ? -9.788 -2.374 -2.017 1.00 81.31 361 PRO A C 1
ATOM 2708 O O . PRO A 1 361 ? -9.578 -2.188 -0.819 1.00 81.31 361 PRO A O 1
ATOM 2711 N N . VAL A 1 362 ? -9.266 -1.578 -2.963 1.00 76.44 362 VAL A N 1
ATOM 2712 C CA . VAL A 1 362 ? -8.403 -0.402 -2.699 1.00 76.44 362 VAL A CA 1
ATOM 2713 C C . VAL A 1 362 ? -9.232 0.864 -2.434 1.00 76.44 362 VAL A C 1
ATOM 2715 O O . VAL A 1 362 ? -8.716 1.855 -1.926 1.00 76.44 362 VAL A O 1
ATOM 2718 N N . ALA A 1 363 ? -10.545 0.817 -2.696 1.00 67.50 363 ALA A N 1
ATOM 2719 C CA . ALA A 1 363 ? -11.513 1.811 -2.226 1.00 67.50 363 ALA A CA 1
ATOM 2720 C C . ALA A 1 363 ? -11.204 3.271 -2.646 1.00 67.50 363 ALA A C 1
ATOM 2722 O O . ALA A 1 363 ? -11.573 4.219 -1.949 1.00 67.50 363 ALA A O 1
ATOM 2723 N N . MET A 1 364 ? -10.556 3.458 -3.806 1.00 64.25 364 MET A N 1
ATOM 2724 C CA . MET A 1 364 ? -10.219 4.774 -4.376 1.00 64.25 364 MET A CA 1
ATOM 2725 C C . MET A 1 364 ? -11.425 5.541 -4.951 1.00 64.25 364 MET A C 1
ATOM 2727 O O . MET A 1 364 ? -11.283 6.713 -5.293 1.00 64.25 364 MET A O 1
ATOM 2731 N N . GLY A 1 365 ? -12.601 4.907 -5.053 1.00 53.94 365 GLY A N 1
ATOM 2732 C CA . GLY A 1 365 ? -13.735 5.437 -5.817 1.00 53.94 365 GLY A CA 1
ATOM 2733 C C . GLY A 1 365 ? -13.449 5.462 -7.326 1.00 53.94 365 GLY A C 1
ATOM 2734 O O . GLY A 1 365 ? -12.302 5.347 -7.762 1.00 53.94 365 GLY A O 1
ATOM 2735 N N . ARG A 1 366 ? -14.491 5.591 -8.155 1.00 43.91 366 ARG A N 1
ATOM 2736 C CA . ARG A 1 366 ? -14.279 6.010 -9.549 1.00 43.91 366 ARG A CA 1
ATOM 2737 C C . ARG A 1 366 ? -13.938 7.502 -9.509 1.00 43.91 366 ARG A C 1
ATOM 2739 O O . ARG A 1 366 ? -14.645 8.250 -8.838 1.00 43.91 366 ARG A O 1
ATOM 2746 N N . GLY A 1 367 ? -12.805 7.865 -10.115 1.00 35.09 367 GLY A N 1
ATOM 2747 C CA . GLY A 1 367 ? -12.342 9.255 -10.199 1.00 35.09 367 GLY A CA 1
ATOM 2748 C C . GLY A 1 367 ? -13.276 10.146 -10.998 1.00 35.09 367 GLY A C 1
ATOM 2749 O O . GLY A 1 367 ? -14.116 9.591 -11.744 1.00 35.09 367 GLY A O 1
#

InterPro domains:
  IPR054058 Helix-turn-helix family [NF047719] (89-351)
  IPR054058 Helix-turn-helix family [PF21863] (88-354)

Radius of gyration: 25.44 Å; Cα contacts (8 Å, |Δi|>4): 406; chains: 1; bounding box: 53×69×76 Å

Foldseek 3Di:
DDDDPDDDPDPPPPPPPPDDDDDPPPVVVVVVVVVVVCVPDDDPPPPPVPDVVVVVVVVVVPPDDPVPPPPPPVVVVVCVVPPPDQLLLLLLLLLVLLLCCCQQPDCNQVLLVVQFFDGRLLLVQLLQCLLVWLDDLVVSCLLVQLADSVSSNVRRVVSCVRHGSVSSPVSSLVSSLVRLVVLPDDQVLLQLLLVQQLVLLQQFACVQQSSLVSLSPDDQDPRSSSNSNSSSRNLNSQLSSQLSVLCVVLVHGSNLVLLLLCQVVLFFPVASCVVRPHDPVNQQVSQVVCVVVVQWDDHSRRIHGDPVVVVSNVSSVVSSSVSSCVRGVVVDDPVNSVSSSVSSVSSSVSSCVPRDDQGDSVSSHDD

Secondary structure (DSSP, 8-state):
-----------TTSGGGS--S--TTSHHHHHHHHHHHHTTS--------SSHHHHHHHHHHHH--GGG----HHHHHHHHH--PPPHHHHHHHHHHHHHHHHHHSTTHHHHHHHTT--HHHHHHHHHHHGGG-S--HHHHHHHSTTS-HHHHHHHHHHHHTTS-HHHHHHHHHHHHHHHHHHTT--HHHHHHHHHHHHHHHHHS--TT-HHHHHHHTSPPPSSHHHHHHHHHHHHHHHHHHHHHHHHHHTT--HHHHHHHHHHTTSS-HHHHHHHTT--HHHHHHHHHHHHHTTSEES-TTS-EE-HHHHHHHHHHHHHHHHHHHHTTGGGS-HHHHHHHHHHHHHHHHHHHHHTS-SS-TT-----